Protein AF-A0AAD2D3J8-F1 (afdb_monomer_lite)

Radius of gyration: 29.9 Å; chains: 1; bounding box: 72×53×89 Å

pLDDT: mean 74.22, std 13.41, range [32.28, 92.31]

Foldseek 3Di:
DDPCPVVLVVLLVLLVVLVVLLVVLVPDDDDPSNLVNLVSLLSSLVSQLVSQVVVVPHDCVSVVVSVVSNVVSVVVNVVSCCVVVVVLDDDPVLVVCCVPAPVVQDDSVLSVLVLVQWDKDKDQDAWDWPADFQAADWKKKFKAWDDDWFQKFKFAPNHTDDGDGHGAIDCVVLLVVVVVLVVCVVVDDPVSVVVSVVVVVPSTHRIIMTGHDDDDDSIMMMMTIGTSVRLVVLCVDPSSVSSSVSSVVSNVCVVVVPDPPDDDDD

Secondary structure (DSSP, 8-state):
-----HHHHHHHHHHHHHHHHHHGGGG--SSHHHHHHHHHHHHHHHHHHHHHHHTS-S-HHHHHHHHHHHHHHHHHHHHHHHHHHHHTPPPHHHHHHIIIIITTT--HHHHHHHHHTEEEEEE--TT-EEE-TT-B--EEEEEEEESSPP-EEEEETTEEEEEPPTT-EESHHHHHHHHHHHHHHHT--HHHHHHHHHHHTT-B-S-EEEEPPPTT---EEEEEEEEHHHHHHHHTSHHHHHHHHHHHHHHHHHHH-----S----

Structure (mmCIF, N/CA/C/O backbone):
data_AF-A0AAD2D3J8-F1
#
_entry.id   AF-A0AAD2D3J8-F1
#
loop_
_atom_site.group_PDB
_atom_site.id
_atom_site.type_symbol
_atom_site.label_atom_id
_atom_site.label_alt_id
_atom_site.label_comp_id
_atom_site.label_asym_id
_atom_site.label_entity_id
_atom_site.label_seq_id
_atom_site.pdbx_PDB_ins_code
_atom_site.Cartn_x
_atom_site.Cartn_y
_atom_site.Cartn_z
_atom_site.occupancy
_atom_site.B_iso_or_equiv
_atom_site.auth_seq_id
_atom_site.auth_comp_id
_atom_site.auth_asym_id
_atom_site.auth_atom_id
_atom_site.pdbx_PDB_model_num
ATOM 1 N N . MET A 1 1 ? 45.040 1.348 -49.485 1.00 40.34 1 MET A N 1
ATOM 2 C CA . MET A 1 1 ? 44.917 0.283 -48.470 1.00 40.34 1 MET A CA 1
ATOM 3 C C . MET A 1 1 ? 45.025 0.969 -47.119 1.00 40.34 1 MET A C 1
ATOM 5 O O . MET A 1 1 ? 46.126 1.271 -46.679 1.00 40.34 1 MET A O 1
ATOM 9 N N . VAL A 1 2 ? 43.884 1.390 -46.573 1.00 41.75 2 VAL A N 1
ATOM 10 C CA . VAL A 1 2 ? 43.817 2.086 -45.282 1.00 41.75 2 VAL A CA 1
ATOM 11 C C . VAL A 1 2 ? 44.128 1.047 -44.207 1.00 41.75 2 VAL A C 1
ATOM 13 O O . VAL A 1 2 ? 43.557 -0.043 -44.232 1.00 41.75 2 VAL A O 1
ATOM 16 N N . LYS A 1 3 ? 45.101 1.325 -43.331 1.00 48.31 3 LYS A N 1
ATOM 17 C CA . LYS A 1 3 ? 45.314 0.502 -42.139 1.00 48.31 3 LYS A CA 1
ATOM 18 C C . LYS A 1 3 ? 44.066 0.675 -41.286 1.00 48.31 3 LYS A C 1
ATOM 20 O O . LYS A 1 3 ? 43.825 1.768 -40.791 1.00 48.31 3 LYS A O 1
ATOM 25 N N . ILE A 1 4 ? 43.265 -0.378 -41.181 1.00 53.44 4 ILE A N 1
ATOM 26 C CA . ILE A 1 4 ? 42.217 -0.461 -40.170 1.00 53.44 4 ILE A CA 1
ATOM 27 C C . ILE A 1 4 ? 42.965 -0.433 -38.836 1.00 53.44 4 ILE A C 1
ATOM 29 O O . ILE A 1 4 ? 43.592 -1.425 -38.465 1.00 53.44 4 ILE A O 1
ATOM 33 N N . ASP A 1 5 ? 43.006 0.733 -38.193 1.00 66.81 5 ASP A N 1
ATOM 34 C CA . ASP A 1 5 ? 43.637 0.899 -36.888 1.00 66.81 5 ASP A CA 1
ATOM 35 C C . ASP A 1 5 ? 42.944 -0.023 -35.881 1.00 66.81 5 ASP A C 1
ATOM 37 O O . ASP A 1 5 ? 41.724 -0.205 -35.928 1.00 66.81 5 ASP A O 1
ATOM 41 N N . ASP A 1 6 ? 43.706 -0.593 -34.945 1.00 65.44 6 ASP A N 1
ATOM 42 C CA . ASP A 1 6 ? 43.193 -1.516 -33.923 1.00 65.44 6 ASP A CA 1
ATOM 43 C C . ASP A 1 6 ? 41.960 -0.947 -33.194 1.00 65.44 6 ASP A C 1
ATOM 45 O O . ASP A 1 6 ? 41.027 -1.680 -32.865 1.00 65.44 6 ASP A O 1
ATOM 49 N N . ALA A 1 7 ? 41.901 0.381 -33.036 1.00 64.31 7 ALA A N 1
ATOM 50 C CA . ALA A 1 7 ? 40.761 1.119 -32.497 1.00 64.31 7 ALA A CA 1
ATOM 51 C C . ALA A 1 7 ? 39.434 0.830 -33.226 1.00 64.31 7 ALA A C 1
ATOM 53 O O . ALA A 1 7 ? 38.392 0.701 -32.583 1.00 64.31 7 ALA A O 1
ATOM 54 N N . ASN A 1 8 ? 39.463 0.675 -34.549 1.00 69.00 8 ASN A N 1
ATOM 55 C CA . ASN A 1 8 ? 38.277 0.432 -35.362 1.00 69.00 8 ASN A CA 1
ATOM 56 C C . ASN A 1 8 ? 37.718 -0.984 -35.151 1.00 69.00 8 ASN A C 1
ATOM 58 O O . ASN A 1 8 ? 36.509 -1.181 -35.011 1.00 69.00 8 ASN A O 1
ATOM 62 N N . ASN A 1 9 ? 38.618 -1.966 -35.027 1.00 72.62 9 ASN A N 1
ATOM 63 C CA . ASN A 1 9 ? 38.264 -3.342 -34.684 1.00 72.62 9 ASN A CA 1
ATOM 64 C C . ASN A 1 9 ? 37.680 -3.444 -33.268 1.00 72.62 9 ASN A C 1
ATOM 66 O O . ASN A 1 9 ? 36.711 -4.176 -33.063 1.00 72.62 9 ASN A O 1
ATOM 70 N N . TYR A 1 10 ? 38.209 -2.683 -32.302 1.00 73.81 10 TYR A N 1
ATOM 71 C CA . TYR A 1 10 ? 37.649 -2.644 -30.947 1.00 73.81 10 TYR A CA 1
ATOM 72 C C . TYR A 1 10 ? 36.228 -2.068 -30.922 1.00 73.81 10 TYR A C 1
ATOM 74 O O . TYR A 1 10 ? 35.355 -2.652 -30.280 1.00 73.81 10 TYR A O 1
ATOM 82 N N . LEU A 1 11 ? 35.960 -0.976 -31.648 1.00 69.25 11 LEU A N 1
ATOM 83 C CA . LEU A 1 11 ? 34.615 -0.385 -31.729 1.00 69.25 11 LEU A CA 1
ATOM 84 C C . LEU A 1 11 ? 33.597 -1.377 -32.305 1.00 69.25 11 LEU A C 1
ATOM 86 O O . LEU A 1 11 ? 32.508 -1.538 -31.752 1.00 69.25 11 LEU A O 1
ATOM 90 N N . PHE A 1 12 ? 33.976 -2.093 -33.364 1.00 70.12 12 PHE A N 1
ATOM 91 C CA . PHE A 1 12 ? 33.136 -3.115 -33.984 1.00 70.12 12 PHE A CA 1
ATOM 92 C C . PHE A 1 12 ? 32.866 -4.302 -33.044 1.00 70.12 12 PHE A C 1
ATOM 94 O O . PHE A 1 12 ? 31.720 -4.727 -32.895 1.00 70.12 12 PHE A O 1
ATOM 101 N N . GLN A 1 13 ? 33.892 -4.813 -32.356 1.00 74.44 13 GLN A N 1
ATOM 102 C CA . GLN A 1 13 ? 33.744 -5.919 -31.400 1.00 74.44 13 GLN A CA 1
ATOM 103 C C . GLN A 1 13 ? 32.875 -5.540 -30.194 1.00 74.44 13 GLN A C 1
ATOM 105 O O . GLN A 1 13 ? 32.027 -6.331 -29.776 1.00 74.44 13 GLN A O 1
ATOM 110 N N . ILE A 1 14 ? 33.036 -4.322 -29.665 1.00 72.75 14 ILE A N 1
ATOM 111 C CA . ILE A 1 14 ? 32.203 -3.794 -28.576 1.00 72.75 14 ILE A CA 1
ATOM 112 C C . ILE A 1 14 ? 30.744 -3.690 -29.032 1.00 72.75 14 ILE A C 1
ATOM 114 O O . ILE A 1 14 ? 29.843 -4.147 -28.324 1.00 72.75 14 ILE A O 1
ATOM 118 N N . ALA A 1 15 ? 30.504 -3.151 -30.230 1.00 71.81 15 ALA A N 1
ATOM 119 C CA . ALA A 1 15 ? 29.163 -3.028 -30.791 1.00 71.81 15 ALA A CA 1
ATOM 120 C C . ALA A 1 15 ? 28.487 -4.401 -30.959 1.00 71.81 15 ALA A C 1
ATOM 122 O O . ALA A 1 15 ? 27.349 -4.587 -30.528 1.00 71.81 15 ALA A O 1
ATOM 123 N N . TYR A 1 16 ? 29.212 -5.395 -31.482 1.00 73.75 16 TYR A N 1
ATOM 124 C CA . TYR A 1 16 ? 28.727 -6.775 -31.597 1.00 73.75 16 TYR A CA 1
ATOM 125 C C . TYR A 1 16 ? 28.448 -7.434 -30.246 1.00 73.75 16 TYR A C 1
ATOM 127 O O . TYR A 1 16 ? 27.437 -8.122 -30.106 1.00 73.75 16 TYR A O 1
ATOM 135 N N . GLY A 1 17 ? 29.301 -7.209 -29.243 1.00 74.00 17 GLY A N 1
ATOM 136 C CA . GLY A 1 17 ? 29.089 -7.722 -27.889 1.00 74.00 17 GLY A CA 1
ATOM 137 C C . GLY A 1 17 ? 27.775 -7.221 -27.290 1.00 74.00 17 GLY A C 1
ATOM 138 O O . GLY A 1 17 ? 26.974 -8.008 -26.786 1.00 74.00 17 GLY A O 1
ATOM 139 N N . PHE A 1 18 ? 27.496 -5.923 -27.418 1.00 76.31 18 PHE A N 1
ATOM 140 C CA . PHE A 1 18 ? 26.236 -5.348 -26.948 1.00 76.31 18 PHE A CA 1
ATOM 141 C C . PHE A 1 18 ? 25.023 -5.749 -27.804 1.00 76.31 18 PHE A C 1
ATOM 143 O O . PHE A 1 18 ? 23.937 -5.939 -27.254 1.00 76.31 18 PHE A O 1
ATOM 150 N N . GLN A 1 19 ? 25.190 -5.938 -29.116 1.00 71.44 19 GLN A N 1
ATOM 151 C CA . GLN A 1 19 ? 24.137 -6.452 -30.001 1.00 71.44 19 GLN A CA 1
ATOM 152 C C . GLN A 1 19 ? 23.754 -7.897 -29.639 1.00 71.44 19 GLN A C 1
ATOM 154 O O . GLN A 1 19 ? 22.573 -8.241 -29.609 1.00 71.44 19 GLN A O 1
ATOM 159 N N . LEU A 1 20 ? 24.745 -8.737 -29.321 1.00 71.44 20 LEU A N 1
ATOM 160 C CA . LEU A 1 20 ? 24.540 -10.113 -28.866 1.00 71.44 20 LEU A CA 1
ATOM 161 C C . LEU A 1 20 ? 23.790 -10.143 -27.530 1.00 71.44 20 LEU A C 1
ATOM 163 O O . LEU A 1 20 ? 22.838 -10.908 -27.380 1.00 71.44 20 LEU A O 1
ATOM 167 N N . LEU A 1 21 ? 24.174 -9.274 -26.588 1.00 68.50 21 LEU A N 1
ATOM 168 C CA . LEU A 1 21 ? 23.446 -9.103 -25.331 1.00 68.50 21 LEU A CA 1
ATOM 169 C C . LEU A 1 21 ? 21.997 -8.679 -25.597 1.00 68.50 21 LEU A C 1
ATOM 171 O O . LEU A 1 21 ? 21.083 -9.289 -25.054 1.00 68.50 21 LEU A O 1
ATOM 175 N N . ALA A 1 22 ? 21.763 -7.721 -26.496 1.00 66.12 22 ALA A N 1
ATOM 176 C CA . ALA A 1 22 ? 20.415 -7.296 -26.862 1.00 66.12 22 ALA A CA 1
ATOM 177 C C . ALA A 1 22 ? 19.579 -8.415 -27.517 1.00 66.12 22 ALA A C 1
ATOM 179 O O . ALA A 1 22 ? 18.386 -8.498 -27.258 1.00 66.12 22 ALA A O 1
ATOM 180 N N . LEU A 1 23 ? 20.163 -9.328 -28.303 1.00 65.12 23 LEU A N 1
ATOM 181 C CA . LEU A 1 23 ? 19.426 -10.442 -28.933 1.00 65.12 23 LEU A CA 1
ATOM 182 C C . LEU A 1 23 ? 18.878 -11.472 -27.933 1.00 65.12 23 LEU A C 1
ATOM 184 O O . LEU A 1 23 ? 17.861 -12.115 -28.204 1.00 65.12 23 LEU A O 1
ATOM 188 N N . ILE A 1 24 ? 19.473 -11.577 -26.741 1.00 65.75 24 ILE A N 1
ATOM 189 C CA . ILE A 1 24 ? 18.954 -12.415 -25.645 1.00 65.75 24 ILE A CA 1
ATOM 190 C C . ILE A 1 24 ? 17.557 -11.925 -25.180 1.00 65.75 24 ILE A C 1
ATOM 192 O O . ILE A 1 24 ? 16.801 -12.674 -24.557 1.00 65.75 24 ILE A O 1
ATOM 196 N N . GLN A 1 25 ? 17.147 -10.704 -25.559 1.00 62.22 25 GLN A N 1
ATOM 197 C CA . GLN A 1 25 ? 15.813 -10.132 -25.331 1.00 62.22 25 GLN A CA 1
ATOM 198 C C . GLN A 1 25 ? 14.660 -10.980 -25.891 1.00 62.22 25 GLN A C 1
ATOM 200 O O . GLN A 1 25 ? 13.564 -10.929 -25.330 1.00 62.22 25 GLN A O 1
ATOM 205 N N . ALA A 1 26 ? 14.879 -11.779 -26.944 1.00 51.62 26 ALA A N 1
ATOM 206 C CA . ALA A 1 26 ? 13.812 -12.522 -27.627 1.00 51.62 26 ALA A CA 1
ATOM 207 C C . ALA A 1 26 ? 13.065 -13.538 -26.730 1.00 51.62 26 ALA A C 1
ATOM 209 O O . ALA A 1 26 ? 11.983 -13.995 -27.096 1.00 51.62 26 ALA A O 1
ATOM 210 N N . HIS A 1 27 ? 13.591 -13.853 -25.538 1.00 53.09 27 HIS A N 1
ATOM 211 C CA . HIS A 1 27 ? 13.017 -14.857 -24.634 1.00 53.09 27 HIS A CA 1
ATOM 212 C C . HIS A 1 27 ? 12.701 -14.362 -23.206 1.00 53.09 27 HIS A C 1
ATOM 214 O O . HIS A 1 27 ? 12.289 -15.160 -22.362 1.00 53.09 27 HIS A O 1
ATOM 220 N N . GLY A 1 28 ? 12.863 -13.069 -22.896 1.00 48.38 28 GLY A N 1
ATOM 221 C CA . GLY A 1 28 ? 12.860 -12.572 -21.511 1.00 48.38 28 GLY A CA 1
ATOM 222 C C . GLY A 1 28 ? 11.721 -11.613 -21.150 1.00 48.38 28 GLY A C 1
ATOM 223 O O . GLY A 1 28 ? 11.493 -10.616 -21.824 1.00 48.38 28 GLY A O 1
ATOM 224 N N . LYS A 1 29 ? 11.038 -11.887 -20.030 1.00 53.56 29 LYS A N 1
ATOM 225 C CA . LYS A 1 29 ? 9.966 -11.074 -19.420 1.00 53.56 29 LYS A CA 1
ATOM 226 C C . LYS A 1 29 ? 10.269 -9.560 -19.403 1.00 53.56 29 LYS A C 1
ATOM 228 O O . LYS A 1 29 ? 11.354 -9.133 -19.016 1.00 53.56 29 LYS A O 1
ATOM 233 N N . ILE A 1 30 ? 9.251 -8.753 -19.717 1.00 56.25 30 ILE A N 1
ATOM 234 C CA . ILE A 1 30 ? 9.266 -7.281 -19.655 1.00 56.25 30 ILE A CA 1
ATOM 235 C C . ILE A 1 30 ? 9.454 -6.841 -18.189 1.00 56.25 30 ILE A C 1
ATOM 237 O O . ILE A 1 30 ? 8.528 -6.915 -17.384 1.00 56.25 30 ILE A O 1
ATOM 241 N N . GLY A 1 31 ? 10.665 -6.411 -17.835 1.00 63.31 31 GLY A N 1
ATOM 242 C CA . GLY A 1 31 ? 11.060 -5.987 -16.486 1.00 63.31 31 GLY A CA 1
ATOM 243 C C . GLY A 1 31 ? 12.409 -5.257 -16.496 1.00 63.31 31 GLY A C 1
ATOM 244 O O . GLY A 1 31 ? 12.859 -4.822 -17.554 1.00 63.31 31 GLY A O 1
ATOM 245 N N . MET A 1 32 ? 13.082 -5.147 -15.343 1.00 66.06 32 MET A N 1
ATOM 246 C CA . MET A 1 32 ? 14.400 -4.483 -15.215 1.00 66.06 32 MET A CA 1
ATOM 247 C C . MET A 1 32 ? 15.466 -5.049 -16.168 1.00 66.06 32 MET A C 1
ATOM 249 O O . MET A 1 32 ? 16.283 -4.301 -16.694 1.00 66.06 32 MET A O 1
ATOM 253 N N . ILE A 1 33 ? 15.414 -6.355 -16.449 1.00 72.38 33 ILE A N 1
ATOM 254 C CA . ILE A 1 33 ? 16.298 -7.012 -17.423 1.00 72.38 33 ILE A CA 1
ATOM 255 C C . ILE A 1 33 ? 16.030 -6.482 -18.839 1.00 72.38 33 ILE A C 1
ATOM 257 O O . ILE A 1 33 ? 16.966 -6.181 -19.566 1.00 72.38 33 ILE A O 1
ATOM 261 N N . GLY A 1 34 ? 14.763 -6.278 -19.214 1.00 71.94 34 GLY A N 1
ATOM 262 C CA . GLY A 1 34 ? 14.406 -5.679 -20.503 1.00 71.94 34 GLY A CA 1
ATOM 263 C C . GLY A 1 34 ? 14.913 -4.241 -20.646 1.00 71.94 34 GLY A C 1
ATOM 264 O O . GLY A 1 34 ? 15.414 -3.879 -21.705 1.00 71.94 34 GLY A O 1
ATOM 265 N N . LEU A 1 35 ? 14.854 -3.441 -19.573 1.00 77.00 35 LEU A N 1
ATOM 266 C CA . LEU A 1 35 ? 15.409 -2.081 -19.561 1.00 77.00 35 LEU A CA 1
ATOM 267 C C . LEU A 1 35 ? 16.923 -2.089 -19.824 1.00 77.00 35 LEU A C 1
ATOM 269 O O . LEU A 1 35 ? 17.399 -1.318 -20.654 1.00 77.00 35 LEU A O 1
ATOM 273 N N . LEU A 1 36 ? 17.658 -2.988 -19.161 1.00 79.75 36 LEU A N 1
ATOM 274 C CA . LEU A 1 36 ? 19.096 -3.158 -19.371 1.00 79.75 36 LEU A CA 1
ATOM 275 C C . LEU A 1 36 ? 19.412 -3.509 -20.835 1.00 79.75 36 LEU A C 1
ATOM 277 O O . LEU A 1 36 ? 20.320 -2.922 -21.414 1.00 79.75 36 LEU A O 1
ATOM 281 N N . MET A 1 37 ? 18.620 -4.386 -21.461 1.00 79.81 37 MET A N 1
ATOM 282 C CA . MET A 1 37 ? 18.813 -4.762 -22.868 1.00 79.81 37 MET A CA 1
ATOM 283 C C . MET A 1 37 ? 18.572 -3.608 -23.845 1.00 79.81 37 MET A C 1
ATOM 285 O O . MET A 1 37 ? 19.349 -3.442 -24.785 1.00 79.81 37 MET A O 1
ATOM 289 N N . TYR A 1 38 ? 17.551 -2.774 -23.613 1.00 81.75 38 TYR A N 1
ATOM 290 C CA . TYR A 1 38 ? 17.333 -1.571 -24.428 1.00 81.75 38 TYR A CA 1
ATOM 291 C C . TYR A 1 38 ? 18.514 -0.601 -24.328 1.00 81.75 38 TYR A C 1
ATOM 293 O O . TYR A 1 38 ? 18.947 -0.050 -25.340 1.00 81.75 38 TYR A O 1
ATOM 301 N N . VAL A 1 39 ? 19.078 -0.434 -23.127 1.00 84.38 39 VAL A N 1
ATOM 302 C CA . VAL A 1 39 ? 20.280 0.385 -22.913 1.00 84.38 39 VAL A CA 1
ATOM 303 C C . VAL A 1 39 ? 21.485 -0.212 -23.649 1.00 84.38 39 VAL A C 1
ATOM 305 O O . VAL A 1 39 ? 22.168 0.513 -24.369 1.00 84.38 39 VAL A O 1
ATOM 308 N N . CYS A 1 40 ? 21.711 -1.526 -23.559 1.00 82.31 40 CYS A N 1
ATOM 309 C CA . CYS A 1 40 ? 22.767 -2.212 -24.313 1.00 82.31 40 CYS A CA 1
ATOM 310 C C . CYS A 1 40 ? 22.609 -2.027 -25.829 1.00 82.31 40 CYS A C 1
ATOM 312 O O . CYS A 1 40 ? 23.586 -1.735 -26.512 1.00 82.31 40 CYS A O 1
ATOM 314 N N . SER A 1 41 ? 21.388 -2.121 -26.358 1.00 82.38 41 SER A N 1
ATOM 315 C CA . SER A 1 41 ? 21.117 -1.921 -27.786 1.00 82.38 41 SER A CA 1
ATOM 316 C C . SER A 1 41 ? 21.381 -0.479 -28.247 1.00 82.38 41 SER A C 1
ATOM 318 O O . SER A 1 41 ? 21.922 -0.271 -29.335 1.00 82.38 41 SER A O 1
ATOM 320 N N . ILE A 1 42 ? 21.075 0.526 -27.414 1.00 85.25 42 ILE A N 1
ATOM 321 C CA . ILE A 1 42 ? 21.429 1.932 -27.688 1.00 85.25 42 ILE A CA 1
ATOM 322 C C . ILE A 1 42 ? 22.949 2.107 -27.726 1.00 85.25 42 ILE A C 1
ATOM 324 O O . ILE A 1 42 ? 23.467 2.748 -28.642 1.00 85.25 42 ILE A O 1
ATOM 328 N N . ILE A 1 43 ? 23.665 1.518 -26.766 1.00 84.56 43 ILE A N 1
ATOM 329 C CA . ILE A 1 43 ? 25.129 1.581 -26.705 1.00 84.56 43 ILE A CA 1
ATOM 330 C C . ILE A 1 43 ? 25.737 0.921 -27.953 1.00 84.56 43 ILE A C 1
ATOM 332 O O . ILE A 1 43 ? 26.543 1.556 -28.630 1.00 84.56 43 ILE A O 1
ATOM 336 N N . ALA A 1 44 ? 25.290 -0.287 -28.320 1.00 80.88 44 ALA A N 1
ATOM 337 C CA . ALA A 1 44 ? 25.719 -0.985 -29.539 1.00 80.88 44 ALA A CA 1
ATOM 338 C C . ALA A 1 44 ? 25.540 -0.116 -30.790 1.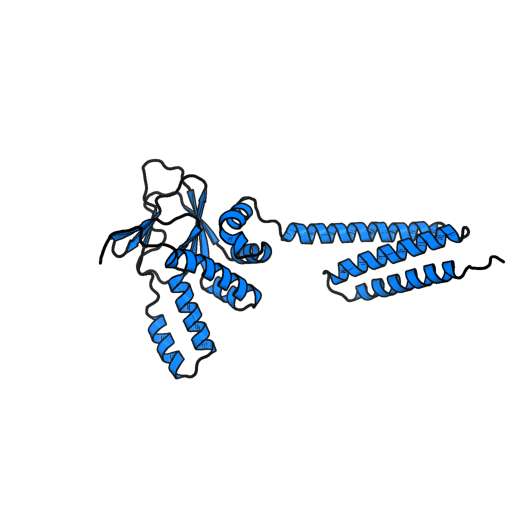00 80.88 44 ALA A C 1
ATOM 340 O O . ALA A 1 44 ? 26.477 0.093 -31.558 1.00 80.88 44 ALA A O 1
ATOM 341 N N . SER A 1 45 ? 24.339 0.442 -30.954 1.00 82.69 45 SER A N 1
ATOM 342 C CA . SER A 1 45 ? 23.975 1.266 -32.110 1.00 82.69 45 SER A CA 1
ATOM 343 C C . SER A 1 45 ? 24.792 2.558 -32.169 1.00 82.69 45 SER A C 1
ATOM 345 O O . SER A 1 45 ? 25.170 3.006 -33.249 1.00 82.69 45 SER A O 1
ATOM 347 N N . THR A 1 46 ? 25.120 3.139 -31.012 1.00 84.06 46 THR A N 1
ATOM 348 C CA . THR A 1 46 ? 25.984 4.327 -30.919 1.00 84.06 46 THR A CA 1
ATOM 349 C C . THR A 1 46 ? 27.407 4.003 -31.372 1.00 84.06 46 THR A C 1
ATOM 351 O O . THR A 1 46 ? 27.989 4.760 -32.147 1.00 84.06 46 THR A O 1
ATOM 354 N N . PHE A 1 47 ? 27.952 2.855 -30.956 1.00 82.12 47 PHE A N 1
ATOM 355 C CA . PHE A 1 47 ? 29.269 2.398 -31.404 1.00 82.12 47 PHE A CA 1
ATOM 356 C C . PHE A 1 47 ? 29.300 2.067 -32.902 1.00 82.12 47 PHE A C 1
ATOM 358 O O . PHE A 1 47 ? 30.266 2.428 -33.569 1.00 82.12 47 PHE A O 1
ATOM 365 N N . PHE A 1 48 ? 28.235 1.480 -33.462 1.00 79.25 48 PHE A N 1
ATOM 366 C CA . PHE A 1 48 ? 28.118 1.271 -34.911 1.00 79.25 48 PHE A CA 1
ATOM 367 C C . PHE A 1 48 ? 28.048 2.580 -35.703 1.00 79.25 48 PHE A C 1
ATOM 369 O O . PHE A 1 48 ? 28.624 2.659 -36.785 1.00 79.25 48 PHE A O 1
ATOM 376 N N . ILE A 1 49 ? 27.376 3.611 -35.179 1.00 81.88 49 ILE A N 1
ATOM 377 C CA . ILE A 1 49 ? 27.351 4.944 -35.799 1.00 81.88 49 ILE A CA 1
ATOM 378 C C . ILE A 1 49 ? 28.744 5.574 -35.769 1.00 81.88 49 ILE A C 1
ATOM 380 O O . ILE A 1 49 ? 29.206 6.053 -36.799 1.00 81.88 49 ILE A O 1
ATOM 384 N N . LEU A 1 50 ? 29.424 5.551 -34.618 1.00 81.75 50 LEU A N 1
ATOM 385 C CA . LEU A 1 50 ? 30.782 6.091 -34.480 1.00 81.75 50 LEU A CA 1
ATOM 386 C C . LEU A 1 50 ? 31.761 5.396 -35.429 1.00 81.75 50 LEU A C 1
ATOM 388 O O . LEU A 1 50 ? 32.508 6.067 -36.134 1.00 81.75 50 LEU A O 1
ATOM 392 N N . TRP A 1 51 ? 31.701 4.066 -35.494 1.00 81.00 51 TRP A N 1
ATOM 393 C CA . TRP A 1 51 ? 32.471 3.264 -36.441 1.00 81.00 51 TRP A CA 1
ATOM 394 C C . TRP A 1 51 ? 32.166 3.650 -37.898 1.00 81.00 51 TRP A C 1
ATOM 396 O O . TRP A 1 51 ? 33.076 3.930 -38.673 1.00 81.00 51 TRP A O 1
ATOM 406 N N . ALA A 1 52 ? 30.882 3.757 -38.260 1.00 76.69 52 ALA A N 1
ATOM 407 C CA . ALA A 1 52 ? 30.462 4.116 -39.615 1.00 76.69 52 ALA A CA 1
ATOM 408 C C . ALA A 1 52 ? 30.894 5.530 -40.042 1.00 76.69 52 ALA A C 1
ATOM 410 O O . ALA A 1 52 ? 31.191 5.748 -41.214 1.00 76.69 52 ALA A O 1
ATOM 411 N N . VAL A 1 53 ? 30.941 6.483 -39.105 1.00 79.12 53 VAL A N 1
ATOM 412 C CA . VAL A 1 53 ? 31.440 7.847 -39.350 1.00 79.12 53 VAL A CA 1
ATOM 413 C C . VAL A 1 53 ? 32.954 7.856 -39.567 1.00 79.12 53 VAL A C 1
ATOM 415 O O . VAL A 1 53 ? 33.431 8.588 -40.432 1.00 79.12 53 VAL A O 1
ATOM 418 N N . LEU A 1 54 ? 33.702 7.057 -38.800 1.00 78.38 54 LEU A N 1
ATOM 419 C CA . LEU A 1 54 ? 35.162 6.992 -38.900 1.00 78.38 54 LEU A CA 1
ATOM 420 C C . LEU A 1 54 ? 35.633 6.363 -40.212 1.00 78.38 54 LEU A C 1
ATOM 422 O O . LEU A 1 54 ? 36.617 6.832 -40.780 1.00 78.38 54 LEU A O 1
ATOM 426 N N . GLU A 1 55 ? 34.911 5.368 -40.728 1.00 74.44 55 GLU A N 1
ATOM 427 C CA . GLU A 1 55 ? 35.350 4.668 -41.938 1.00 74.44 55 GLU A CA 1
ATOM 428 C C . GLU A 1 55 ? 35.011 5.390 -43.250 1.00 74.44 55 GLU A C 1
ATOM 430 O O . GLU A 1 55 ? 35.431 4.909 -44.295 1.00 74.44 55 GLU A O 1
ATOM 435 N N . LEU A 1 56 ? 34.305 6.534 -43.208 1.00 61.62 56 LEU A N 1
ATOM 436 C CA . LEU A 1 56 ? 33.962 7.475 -44.304 1.00 61.62 56 LEU A CA 1
ATOM 437 C C . LEU A 1 56 ? 33.296 6.905 -45.585 1.00 61.62 56 LEU A C 1
ATOM 439 O O . LEU A 1 56 ? 32.656 7.664 -46.308 1.00 61.62 56 LEU A O 1
ATOM 443 N N . ASP A 1 57 ? 33.370 5.598 -45.836 1.00 64.75 57 ASP A N 1
ATOM 444 C CA . ASP A 1 57 ? 32.917 4.877 -47.036 1.00 64.75 57 ASP A CA 1
ATOM 445 C C . ASP A 1 57 ? 31.689 3.988 -46.770 1.00 64.75 57 ASP A C 1
ATOM 447 O O . ASP A 1 57 ? 31.204 3.270 -47.649 1.00 64.75 57 ASP A O 1
ATOM 451 N N . ILE A 1 58 ? 31.155 4.005 -45.548 1.00 60.81 58 ILE A N 1
ATOM 452 C CA . ILE A 1 58 ? 30.015 3.166 -45.179 1.00 60.81 58 ILE A CA 1
ATOM 453 C C . ILE A 1 58 ? 28.704 3.868 -45.537 1.00 60.81 58 ILE A C 1
ATOM 455 O O . ILE A 1 58 ? 28.449 5.015 -45.170 1.00 60.81 58 ILE A O 1
ATOM 459 N N . ALA A 1 59 ? 27.844 3.136 -46.250 1.00 63.25 59 ALA A N 1
ATOM 460 C CA . ALA A 1 59 ? 26.563 3.607 -46.757 1.00 63.25 59 ALA A CA 1
ATOM 461 C C . ALA A 1 59 ? 25.694 4.234 -45.653 1.00 63.25 59 ALA A C 1
ATOM 463 O O . ALA A 1 59 ? 25.461 3.622 -44.608 1.00 63.25 59 ALA A O 1
ATOM 464 N N . GLY A 1 60 ? 25.110 5.406 -45.934 1.00 72.69 60 GLY A N 1
ATOM 465 C CA . GLY A 1 60 ? 24.189 6.117 -45.033 1.00 72.69 60 GLY A CA 1
ATOM 466 C C . GLY A 1 60 ? 23.005 5.278 -44.524 1.00 72.69 60 GLY A C 1
ATOM 467 O O . GLY A 1 60 ? 22.397 5.628 -43.516 1.00 72.69 60 GLY A O 1
ATOM 468 N N . GLY A 1 61 ? 22.725 4.128 -45.148 1.00 72.00 61 GLY A N 1
ATOM 469 C CA . GLY A 1 61 ? 21.808 3.117 -44.625 1.00 72.00 61 GLY A CA 1
ATOM 470 C C . GLY A 1 61 ? 22.203 2.568 -43.246 1.00 72.00 61 GLY A C 1
ATOM 471 O O . GLY A 1 61 ? 21.321 2.371 -42.417 1.00 72.00 61 GLY A O 1
ATOM 472 N N . VAL A 1 62 ? 23.497 2.389 -42.949 1.00 74.25 62 VAL A N 1
ATOM 473 C CA . VAL A 1 62 ? 23.972 1.920 -41.630 1.00 74.25 62 VAL A CA 1
ATOM 474 C C . VAL A 1 62 ? 23.734 2.984 -40.559 1.00 74.25 62 VAL A C 1
ATOM 476 O O . VAL A 1 62 ? 23.267 2.662 -39.465 1.00 74.25 62 VAL A O 1
ATOM 479 N N . LEU A 1 63 ? 23.991 4.254 -40.883 1.00 78.81 63 LEU A N 1
ATOM 480 C CA . LEU A 1 63 ? 23.721 5.379 -39.986 1.00 78.81 63 LEU A CA 1
ATOM 481 C C . LEU A 1 63 ? 22.221 5.513 -39.708 1.00 78.81 63 LEU A C 1
ATOM 483 O O . LEU A 1 63 ? 21.816 5.584 -38.548 1.00 78.81 63 LEU A O 1
ATOM 487 N N . LEU A 1 64 ? 21.393 5.485 -40.757 1.00 78.31 64 LEU A N 1
ATOM 488 C CA . LEU A 1 64 ? 19.940 5.612 -40.636 1.00 78.31 64 LEU A CA 1
ATOM 489 C C . LEU A 1 64 ? 19.326 4.445 -39.848 1.00 78.31 64 LEU A C 1
ATOM 491 O O . LEU A 1 64 ? 18.466 4.663 -38.996 1.00 78.31 64 LEU A O 1
ATOM 495 N N . TRP A 1 65 ? 19.794 3.217 -40.093 1.00 78.50 65 TRP A N 1
ATOM 496 C CA . TRP A 1 65 ? 19.325 2.018 -39.398 1.00 78.50 65 TRP A CA 1
ATOM 497 C C . TRP A 1 65 ? 19.621 2.069 -37.896 1.00 78.50 65 TRP A C 1
ATOM 499 O O . TRP A 1 65 ? 18.718 1.893 -37.077 1.00 78.50 65 TRP A O 1
ATOM 509 N N . ASN A 1 66 ? 20.864 2.381 -37.518 1.00 80.19 66 ASN A N 1
ATOM 510 C CA . ASN A 1 66 ? 21.258 2.467 -36.111 1.00 80.19 66 ASN A CA 1
ATOM 511 C C . ASN A 1 66 ? 20.616 3.669 -35.399 1.00 80.19 66 ASN A C 1
ATOM 513 O O . ASN A 1 66 ? 20.198 3.543 -34.249 1.00 80.19 66 ASN A O 1
ATOM 517 N N . ALA A 1 67 ? 20.456 4.809 -36.080 1.00 81.00 67 ALA A N 1
ATOM 518 C CA . ALA A 1 67 ? 19.721 5.951 -35.536 1.00 81.00 67 ALA A CA 1
ATOM 519 C C . ALA A 1 67 ? 18.245 5.601 -35.272 1.00 81.00 67 ALA A C 1
ATOM 521 O O . ALA A 1 67 ? 17.702 5.954 -34.223 1.00 81.00 67 ALA A O 1
ATOM 522 N N . GLY A 1 68 ? 17.616 4.845 -36.179 1.00 77.25 68 GLY A N 1
ATOM 523 C CA . GLY A 1 68 ? 16.269 4.307 -35.993 1.00 77.25 68 GLY A CA 1
ATOM 524 C C . GLY A 1 68 ? 16.167 3.385 -34.776 1.00 77.25 68 GLY A C 1
ATOM 525 O O . GLY A 1 68 ? 15.260 3.553 -33.961 1.00 77.25 68 GLY A O 1
ATOM 526 N N . ILE A 1 69 ? 17.119 2.461 -34.597 1.00 79.06 69 ILE A N 1
ATOM 527 C CA . ILE A 1 69 ? 17.167 1.569 -33.423 1.00 79.06 69 ILE A CA 1
ATOM 528 C C . ILE A 1 69 ? 17.266 2.374 -32.124 1.00 79.06 69 ILE A C 1
ATOM 530 O O . ILE A 1 69 ? 16.503 2.123 -31.189 1.00 79.06 69 ILE A O 1
ATOM 534 N N . ILE A 1 70 ? 18.153 3.374 -32.066 1.00 84.62 70 ILE A N 1
ATOM 535 C CA . ILE A 1 70 ? 18.273 4.257 -30.895 1.00 84.62 70 ILE A CA 1
ATOM 536 C C . ILE A 1 70 ? 16.935 4.939 -30.607 1.00 84.62 70 ILE A C 1
ATOM 538 O O . ILE A 1 70 ? 16.466 4.911 -29.470 1.00 84.62 70 ILE A O 1
ATOM 542 N N . PHE A 1 71 ? 16.291 5.502 -31.630 1.00 84.25 71 PHE A N 1
ATOM 543 C CA . PHE A 1 71 ? 15.009 6.187 -31.483 1.00 84.25 71 PHE A CA 1
ATOM 544 C C . PHE A 1 71 ? 13.907 5.269 -30.932 1.00 84.25 71 PHE A C 1
ATOM 546 O O . PHE A 1 71 ? 13.254 5.613 -29.943 1.00 84.25 71 PHE A O 1
ATOM 553 N N . PHE A 1 72 ? 13.726 4.076 -31.507 1.00 79.81 72 PHE A N 1
ATOM 554 C CA . PHE A 1 72 ? 12.720 3.119 -31.031 1.00 79.81 72 PHE A CA 1
ATOM 555 C C . PHE A 1 72 ? 13.011 2.618 -29.613 1.00 79.81 72 PHE A C 1
ATOM 557 O O . PHE A 1 72 ? 12.091 2.523 -28.797 1.00 79.81 72 PHE A O 1
ATOM 564 N N . ASN A 1 73 ? 14.278 2.358 -29.285 1.00 83.38 73 ASN A N 1
ATOM 565 C CA . ASN A 1 73 ? 14.669 1.941 -27.940 1.00 83.38 73 ASN A CA 1
ATOM 566 C C . ASN A 1 73 ? 14.441 3.049 -26.905 1.00 83.38 73 ASN A C 1
ATOM 568 O O . ASN A 1 73 ? 13.978 2.762 -25.803 1.00 83.38 73 ASN A O 1
ATOM 572 N N . LEU A 1 74 ? 14.695 4.315 -27.252 1.00 84.88 74 LEU A N 1
ATOM 573 C CA . LEU A 1 74 ? 14.388 5.453 -26.382 1.00 84.88 74 LEU A CA 1
ATOM 574 C C . LEU A 1 74 ? 12.883 5.571 -26.113 1.00 84.88 74 LEU A C 1
ATOM 576 O O . LEU A 1 74 ? 12.487 5.768 -24.963 1.00 84.88 74 LEU A O 1
ATOM 580 N N . ILE A 1 75 ? 12.037 5.386 -27.133 1.00 83.25 75 ILE A N 1
ATOM 581 C CA . ILE A 1 75 ? 10.576 5.342 -26.955 1.00 83.25 75 ILE A CA 1
ATOM 582 C C . ILE A 1 75 ? 10.178 4.182 -26.035 1.00 83.25 75 ILE A C 1
ATOM 584 O O . ILE A 1 75 ? 9.383 4.372 -25.114 1.00 83.25 75 ILE A O 1
ATOM 588 N N . ALA A 1 76 ? 10.735 2.988 -26.245 1.00 80.88 76 ALA A N 1
ATOM 589 C CA . ALA A 1 76 ? 10.434 1.819 -25.423 1.00 80.88 76 ALA A CA 1
ATOM 590 C C . ALA A 1 76 ? 10.833 2.031 -23.953 1.00 80.88 76 ALA A C 1
ATOM 592 O O . ALA A 1 76 ? 10.037 1.754 -23.051 1.00 80.88 76 ALA A O 1
ATOM 593 N N . ILE A 1 77 ? 12.023 2.590 -23.706 1.00 83.81 77 ILE A N 1
ATOM 594 C CA . ILE A 1 77 ? 12.481 2.987 -22.369 1.00 83.81 77 ILE A CA 1
ATOM 595 C C . ILE A 1 77 ? 11.512 4.000 -21.760 1.00 83.81 77 ILE A C 1
ATOM 597 O O . ILE A 1 77 ? 11.079 3.815 -20.624 1.00 83.81 77 ILE A O 1
ATOM 601 N N . LEU A 1 78 ? 11.120 5.035 -22.507 1.00 83.38 78 LEU A N 1
ATOM 602 C CA . LEU A 1 78 ? 10.191 6.055 -22.027 1.00 83.38 78 LEU A CA 1
ATOM 603 C C . LEU A 1 78 ? 8.836 5.449 -21.633 1.00 83.38 78 LEU A C 1
ATOM 605 O O . LEU A 1 78 ? 8.321 5.755 -20.560 1.00 83.38 78 LEU A O 1
ATOM 609 N N . ILE A 1 79 ? 8.279 4.546 -22.445 1.00 80.88 79 ILE A N 1
ATOM 610 C CA . ILE A 1 79 ? 7.027 3.836 -22.136 1.00 80.88 79 ILE A CA 1
ATOM 611 C C . ILE A 1 79 ? 7.173 2.998 -20.860 1.00 80.88 79 ILE A C 1
ATOM 613 O O . ILE A 1 79 ? 6.288 3.028 -20.000 1.00 80.88 79 ILE A O 1
ATOM 617 N N . ILE A 1 80 ? 8.284 2.268 -20.707 1.00 80.06 80 ILE A N 1
ATOM 618 C CA . ILE A 1 80 ? 8.564 1.475 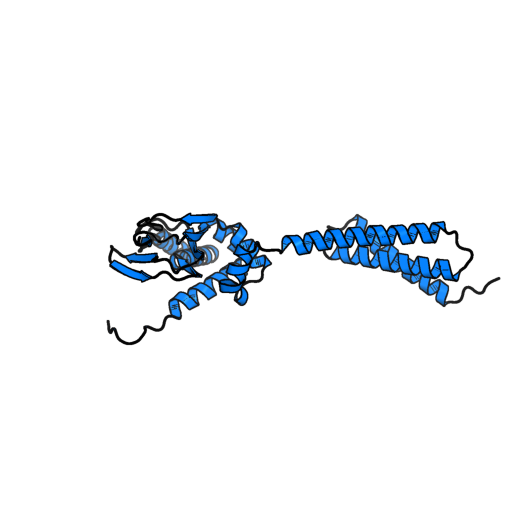-19.500 1.00 80.06 80 ILE A CA 1
ATOM 619 C C . ILE A 1 80 ? 8.668 2.388 -18.279 1.00 80.06 80 ILE A C 1
ATOM 621 O O . ILE A 1 80 ? 8.024 2.116 -17.267 1.00 80.06 80 ILE A O 1
ATOM 625 N N . LEU A 1 81 ? 9.407 3.493 -18.374 1.00 79.19 81 LEU A N 1
ATOM 626 C CA . LEU A 1 81 ? 9.544 4.465 -17.293 1.00 79.19 81 LEU A CA 1
ATOM 627 C C . LEU A 1 81 ? 8.196 5.088 -16.924 1.00 79.19 81 LEU A C 1
ATOM 629 O O . LEU A 1 81 ? 7.859 5.130 -15.745 1.00 79.19 81 LEU A O 1
ATOM 633 N N . ILE A 1 82 ? 7.378 5.494 -17.898 1.00 77.75 82 ILE A N 1
ATOM 634 C CA . ILE A 1 82 ? 6.024 6.013 -17.648 1.00 77.75 82 ILE A CA 1
ATOM 635 C C . ILE A 1 82 ? 5.171 4.961 -16.937 1.00 77.75 82 ILE A C 1
ATOM 637 O O . ILE A 1 82 ? 4.480 5.282 -15.970 1.00 77.75 82 ILE A O 1
ATOM 641 N N . ARG A 1 83 ? 5.229 3.697 -17.367 1.00 71.06 83 ARG A N 1
ATOM 642 C CA . ARG A 1 83 ? 4.439 2.612 -16.772 1.00 71.06 83 ARG A CA 1
ATOM 643 C C . ARG A 1 83 ? 4.907 2.266 -15.357 1.00 71.06 83 ARG A C 1
ATOM 645 O O . ARG A 1 83 ? 4.065 2.047 -14.487 1.00 71.06 83 ARG A O 1
ATOM 652 N N . CYS A 1 84 ? 6.214 2.258 -15.108 1.00 67.69 84 CYS A N 1
ATOM 653 C CA . CYS A 1 84 ? 6.807 2.013 -13.792 1.00 67.69 84 CYS A CA 1
ATOM 654 C C . CYS A 1 84 ? 6.545 3.178 -12.826 1.00 67.69 84 CYS A C 1
ATOM 656 O O . CYS A 1 84 ? 6.045 2.968 -11.722 1.00 67.69 84 CYS A O 1
ATOM 658 N N . CYS A 1 85 ? 6.796 4.414 -13.257 1.00 65.69 85 CYS A N 1
ATOM 659 C CA . CYS A 1 85 ? 6.564 5.613 -12.453 1.00 65.69 85 CYS A CA 1
ATOM 660 C C . CYS A 1 85 ? 5.068 5.877 -12.233 1.00 65.69 85 CYS A C 1
ATOM 662 O O . CYS A 1 85 ? 4.669 6.311 -11.154 1.00 65.69 85 CYS A O 1
ATOM 664 N N . GLY A 1 86 ? 4.221 5.589 -13.224 1.00 61.03 86 GLY A N 1
ATOM 665 C CA . GLY A 1 86 ? 2.769 5.747 -13.139 1.00 61.03 86 GLY A CA 1
ATOM 666 C C . GLY A 1 86 ? 2.117 4.763 -12.169 1.00 61.03 86 GLY A C 1
ATOM 667 O O . GLY A 1 86 ? 1.205 5.139 -11.434 1.00 61.03 86 GLY A O 1
ATOM 668 N N . ARG A 1 87 ? 2.622 3.523 -12.086 1.00 61.19 87 ARG A N 1
ATOM 669 C CA . ARG A 1 87 ? 2.085 2.504 -11.168 1.00 61.19 87 ARG A CA 1
ATOM 670 C C . ARG A 1 87 ? 2.288 2.836 -9.694 1.00 61.19 87 ARG A C 1
ATOM 672 O O . ARG A 1 87 ? 1.476 2.395 -8.888 1.00 61.19 87 ARG A O 1
ATOM 679 N N . ASN A 1 88 ? 3.277 3.655 -9.348 1.00 63.31 88 ASN A N 1
ATOM 680 C CA . ASN A 1 88 ? 3.580 4.008 -7.958 1.00 63.31 88 ASN A CA 1
ATOM 681 C C . ASN A 1 88 ? 3.025 5.372 -7.530 1.00 63.31 88 ASN A C 1
ATOM 683 O O . ASN A 1 88 ? 3.237 5.790 -6.392 1.00 63.31 88 ASN A O 1
ATOM 687 N N . LYS A 1 89 ? 2.293 6.072 -8.408 1.00 72.75 89 LYS A N 1
ATOM 688 C CA . LYS A 1 89 ? 1.580 7.284 -8.002 1.00 72.75 89 LYS A CA 1
ATOM 689 C C . LYS A 1 89 ? 0.386 6.904 -7.123 1.00 72.75 89 LYS A C 1
ATOM 691 O O . LYS A 1 89 ? -0.429 6.048 -7.487 1.00 72.75 89 LYS A O 1
ATOM 696 N N . LEU A 1 90 ? 0.339 7.524 -5.949 1.00 81.00 90 LEU A N 1
ATOM 697 C CA . LEU A 1 90 ? -0.826 7.573 -5.073 1.00 81.00 90 LEU A CA 1
ATOM 698 C C . LEU A 1 90 ? -1.711 8.741 -5.528 1.00 81.00 90 LEU A C 1
ATOM 700 O O . LEU A 1 90 ? -1.191 9.730 -6.056 1.00 81.00 90 LEU A O 1
ATOM 704 N N . SER A 1 91 ? -3.028 8.625 -5.343 1.00 84.25 91 SER A N 1
ATOM 705 C CA . SER A 1 91 ? -3.925 9.783 -5.440 1.00 84.25 91 SER A CA 1
ATOM 706 C C . SER A 1 91 ? -3.508 10.843 -4.414 1.00 84.25 91 SER A C 1
ATOM 708 O O . SER A 1 91 ? -2.785 10.534 -3.468 1.00 84.25 91 SER A O 1
ATOM 710 N N . SER A 1 92 ? -3.929 12.097 -4.592 1.00 84.56 92 SER A N 1
ATOM 711 C CA . SER A 1 92 ? -3.624 13.175 -3.637 1.00 84.56 92 SER A CA 1
ATOM 712 C C . SER A 1 92 ? -4.061 12.820 -2.213 1.00 84.56 92 SER A C 1
ATOM 714 O O . SER A 1 92 ? -3.273 12.973 -1.288 1.00 84.56 92 SER A O 1
ATOM 716 N N . GLU A 1 93 ? -5.259 12.255 -2.067 1.00 83.69 93 GLU A N 1
ATOM 717 C CA . GLU A 1 93 ? -5.818 11.795 -0.791 1.00 83.69 93 GLU A CA 1
ATOM 718 C C . GLU A 1 93 ? -4.978 10.681 -0.150 1.00 83.69 93 GLU A C 1
ATOM 720 O O . GLU A 1 93 ? -4.537 10.796 0.988 1.00 83.69 93 GLU A O 1
ATOM 725 N N . TYR A 1 94 ? -4.655 9.627 -0.904 1.00 88.19 94 TYR A N 1
ATOM 726 C CA . TYR A 1 94 ? -3.822 8.534 -0.391 1.00 88.19 94 TYR A CA 1
ATOM 727 C C . TYR A 1 94 ? -2.389 8.968 -0.120 1.00 88.19 94 TYR A C 1
ATOM 729 O O . TYR A 1 94 ? -1.730 8.415 0.754 1.00 88.19 94 TYR A O 1
ATOM 737 N N . LYS A 1 95 ? -1.885 9.948 -0.870 1.00 90.19 95 LYS A N 1
ATOM 738 C CA . LYS A 1 95 ? -0.570 10.524 -0.623 1.00 90.19 95 LYS A CA 1
ATOM 739 C C . LYS A 1 95 ? -0.550 11.251 0.721 1.00 90.19 95 LYS A C 1
ATOM 741 O O . LYS A 1 95 ? 0.430 11.085 1.433 1.00 90.19 95 LYS A O 1
ATOM 746 N N . GLN A 1 96 ? -1.601 11.995 1.053 1.00 89.31 96 GLN A N 1
ATOM 747 C CA . GLN A 1 96 ? -1.716 12.677 2.338 1.00 89.31 96 GLN A CA 1
ATOM 748 C C . GLN A 1 96 ? -1.763 11.668 3.492 1.00 89.31 96 GLN A C 1
ATOM 750 O O . GLN A 1 96 ? -0.860 11.666 4.316 1.00 89.31 96 GLN A O 1
ATOM 755 N N . ILE A 1 97 ? -2.681 10.696 3.450 1.00 89.81 97 ILE A N 1
ATOM 756 C CA . ILE A 1 97 ? -2.773 9.631 4.470 1.00 89.81 97 ILE A CA 1
ATOM 757 C C . ILE A 1 97 ? -1.442 8.888 4.631 1.00 89.81 97 ILE A C 1
ATOM 759 O O . ILE A 1 97 ? -1.014 8.572 5.740 1.00 89.81 97 ILE A O 1
ATOM 763 N N . TYR A 1 98 ? -0.766 8.606 3.515 1.00 92.12 98 TYR A N 1
ATOM 764 C CA . TYR A 1 98 ? 0.550 7.989 3.546 1.00 92.12 98 TYR A CA 1
ATOM 765 C C . TYR A 1 98 ? 1.561 8.846 4.309 1.00 92.12 98 TYR A C 1
ATOM 767 O O . TYR A 1 98 ? 2.242 8.322 5.183 1.00 92.12 98 TYR A O 1
ATOM 775 N N . GLN A 1 99 ? 1.661 10.135 3.980 1.00 91.25 99 GLN A N 1
ATOM 776 C CA . GLN A 1 99 ? 2.609 11.056 4.607 1.00 91.25 99 GLN A CA 1
ATOM 777 C C . GLN A 1 99 ? 2.313 11.251 6.095 1.00 91.25 99 GLN A C 1
ATOM 779 O O . GLN A 1 99 ? 3.242 11.206 6.895 1.00 91.25 99 GLN A O 1
ATOM 784 N N . ASP A 1 100 ? 1.038 11.377 6.451 1.00 89.81 100 ASP A N 1
ATOM 785 C CA . ASP A 1 100 ? 0.616 11.738 7.804 1.00 89.81 100 ASP A CA 1
ATOM 786 C C . ASP A 1 100 ? 0.647 10.537 8.759 1.00 89.81 100 ASP A C 1
ATOM 788 O O . ASP A 1 100 ? 0.907 10.686 9.951 1.00 89.81 100 ASP A O 1
ATOM 792 N N . HIS A 1 101 ? 0.413 9.320 8.250 1.00 89.94 101 HIS A N 1
ATOM 793 C CA . HIS A 1 101 ? 0.184 8.168 9.121 1.00 89.94 101 HIS A CA 1
ATOM 794 C C . HIS A 1 101 ? 1.049 6.941 8.843 1.00 89.94 101 HIS A C 1
ATOM 796 O O . HIS A 1 101 ? 1.230 6.147 9.765 1.00 89.94 101 HIS A O 1
ATOM 802 N N . PHE A 1 102 ? 1.568 6.746 7.628 1.00 89.94 102 PHE A N 1
ATOM 803 C CA . PHE A 1 102 ? 2.196 5.475 7.236 1.00 89.94 102 PHE A CA 1
ATOM 804 C C . PHE A 1 102 ? 3.630 5.595 6.717 1.00 89.94 102 PHE A C 1
ATOM 806 O O . PHE A 1 102 ? 4.278 4.566 6.538 1.00 89.94 102 PHE A O 1
ATOM 813 N N . GLN A 1 103 ? 4.144 6.802 6.475 1.00 91.38 103 GLN A N 1
ATOM 814 C CA . GLN A 1 103 ? 5.436 7.015 5.818 1.00 91.38 103 GLN A CA 1
ATOM 815 C C . GLN A 1 103 ? 6.608 6.417 6.602 1.00 91.38 103 GLN A C 1
ATOM 817 O O . GLN A 1 103 ? 7.555 5.927 5.990 1.00 91.38 103 GLN A O 1
ATOM 822 N N . GLU A 1 104 ? 6.534 6.433 7.930 1.00 89.31 104 GLU A N 1
ATOM 823 C CA . GLU A 1 104 ? 7.566 5.869 8.807 1.00 89.31 104 GLU A CA 1
ATOM 824 C C . GLU A 1 104 ? 7.560 4.334 8.824 1.00 89.31 104 GLU A C 1
ATOM 826 O O . GLU A 1 104 ? 8.585 3.714 9.095 1.00 89.31 104 GLU A O 1
ATOM 831 N N . TYR A 1 105 ? 6.423 3.716 8.493 1.00 87.69 105 TYR A N 1
ATOM 832 C CA . TYR A 1 105 ? 6.197 2.278 8.657 1.00 87.69 105 TYR A CA 1
ATOM 833 C C . TYR A 1 105 ? 6.178 1.515 7.329 1.00 87.69 105 TYR A C 1
ATOM 835 O O . TYR A 1 105 ? 6.507 0.332 7.285 1.00 87.69 105 TYR A O 1
ATOM 843 N N . LEU A 1 106 ? 5.771 2.167 6.236 1.00 90.50 106 LEU A N 1
ATOM 844 C CA . LEU A 1 106 ? 5.539 1.534 4.940 1.00 90.50 106 LEU A CA 1
ATOM 845 C C . LEU A 1 106 ? 6.221 2.292 3.805 1.00 90.50 106 LEU A C 1
ATOM 847 O O . LEU A 1 106 ? 6.267 3.522 3.753 1.00 90.50 106 LEU A O 1
ATOM 851 N N . THR A 1 107 ? 6.651 1.550 2.789 1.00 90.25 107 THR A N 1
ATOM 852 C CA . THR A 1 107 ? 6.982 2.137 1.486 1.00 90.25 107 THR A CA 1
ATOM 853 C C . THR A 1 107 ? 5.705 2.469 0.701 1.00 90.25 107 THR A C 1
ATOM 855 O O . THR A 1 107 ? 4.656 1.851 0.889 1.00 90.25 107 THR A O 1
ATOM 858 N N . LYS A 1 108 ? 5.772 3.415 -0.247 1.00 89.50 108 LYS A N 1
ATOM 859 C CA . LYS A 1 108 ? 4.618 3.755 -1.110 1.00 89.50 108 LYS A CA 1
ATOM 860 C C . LYS A 1 108 ? 3.995 2.541 -1.824 1.00 89.50 108 LYS A C 1
ATOM 862 O O . LYS A 1 108 ? 2.767 2.479 -1.871 1.00 89.50 108 LYS A O 1
ATOM 867 N N . PRO A 1 109 ? 4.769 1.582 -2.381 1.00 89.12 109 PRO A N 1
ATOM 868 C CA . PRO A 1 109 ? 4.198 0.377 -2.985 1.00 89.12 109 PRO A CA 1
ATOM 869 C C . PRO A 1 109 ? 3.459 -0.506 -1.975 1.00 89.12 109 PRO A C 1
ATOM 871 O O . PRO A 1 109 ? 2.341 -0.933 -2.255 1.00 89.12 109 PRO A O 1
ATOM 874 N N . GLN A 1 110 ? 4.041 -0.715 -0.792 1.00 90.75 110 GLN A N 1
ATOM 875 C CA . GLN A 1 110 ? 3.432 -1.482 0.298 1.00 90.75 110 GLN A CA 1
ATOM 876 C C . GLN A 1 110 ? 2.128 -0.834 0.782 1.00 90.75 110 GLN A C 1
ATOM 878 O O . GLN A 1 110 ? 1.103 -1.506 0.875 1.00 90.75 110 GLN A O 1
ATOM 883 N N . PHE A 1 111 ? 2.128 0.485 0.992 1.00 92.31 111 PHE A N 1
ATOM 884 C CA . PHE A 1 111 ? 0.920 1.236 1.334 1.00 92.31 111 PHE A CA 1
ATOM 885 C C . PHE A 1 111 ? -0.138 1.142 0.228 1.00 92.31 111 PHE A C 1
ATOM 887 O O . PHE A 1 111 ? -1.296 0.844 0.498 1.00 92.31 111 PHE A O 1
ATOM 894 N N . LYS A 1 112 ? 0.249 1.304 -1.043 1.00 90.50 112 LYS A N 1
ATOM 895 C CA . LYS A 1 112 ? -0.679 1.145 -2.173 1.00 90.50 112 LYS A CA 1
ATOM 896 C C . LYS A 1 112 ? -1.301 -0.252 -2.211 1.00 90.50 112 LYS A C 1
ATOM 898 O O . LYS A 1 112 ? -2.484 -0.382 -2.517 1.00 90.50 112 LYS A O 1
ATOM 903 N N . LYS A 1 113 ? -0.512 -1.284 -1.903 1.00 90.25 113 LYS A N 1
ATOM 904 C CA . LYS A 1 113 ? -0.983 -2.665 -1.802 1.00 90.25 113 LYS A CA 1
ATOM 905 C C . LYS A 1 113 ? -1.970 -2.815 -0.646 1.00 90.25 113 LYS A C 1
ATOM 907 O O . LYS A 1 113 ? -3.055 -3.328 -0.886 1.00 90.25 113 LYS A O 1
ATOM 912 N N . LEU A 1 114 ? -1.659 -2.300 0.545 1.00 91.19 114 LEU A N 1
ATOM 913 C CA . LEU A 1 114 ? -2.578 -2.280 1.690 1.00 91.19 114 LEU A CA 1
ATOM 914 C C . LEU A 1 114 ? -3.911 -1.615 1.317 1.00 91.19 114 LEU A C 1
ATOM 916 O O . LEU A 1 114 ? -4.970 -2.222 1.457 1.00 91.19 114 LEU A O 1
ATOM 920 N N . MET A 1 115 ? -3.858 -0.406 0.756 1.00 91.12 115 MET A N 1
ATOM 921 C CA . MET A 1 115 ? -5.049 0.356 0.368 1.00 91.12 115 MET A CA 1
ATOM 922 C C . MET A 1 115 ? -5.853 -0.301 -0.760 1.00 91.12 115 MET A C 1
ATOM 924 O O . MET A 1 115 ? -7.049 -0.064 -0.862 1.00 91.12 115 MET A O 1
ATOM 928 N N . SER A 1 116 ? -5.246 -1.158 -1.590 1.00 89.69 116 SER A N 1
ATOM 929 C CA . SER A 1 116 ? -5.977 -1.900 -2.632 1.00 89.69 116 SER A CA 1
ATOM 930 C C . SER A 1 116 ? -6.966 -2.933 -2.081 1.00 89.69 116 SER A C 1
ATOM 932 O O . SER A 1 116 ? -7.897 -3.307 -2.789 1.00 89.69 116 SER A O 1
ATOM 934 N N . TYR A 1 117 ? -6.789 -3.351 -0.823 1.00 87.19 117 TYR A N 1
ATOM 935 C CA . TYR A 1 117 ? -7.725 -4.214 -0.096 1.00 87.19 117 TYR A CA 1
ATOM 936 C C . TYR A 1 117 ? -8.688 -3.413 0.795 1.00 87.19 117 TYR A C 1
ATOM 938 O O . TYR A 1 117 ? -9.577 -3.995 1.414 1.00 87.19 117 TYR A O 1
ATOM 946 N N . ALA A 1 118 ? -8.513 -2.091 0.893 1.00 88.56 118 ALA A N 1
ATOM 947 C CA . ALA A 1 118 ? -9.372 -1.245 1.707 1.00 88.56 118 ALA A CA 1
ATOM 948 C C . ALA A 1 118 ? -10.668 -0.931 0.951 1.00 88.56 118 ALA A C 1
ATOM 950 O O . ALA A 1 118 ? -10.649 -0.389 -0.154 1.00 88.56 118 ALA A O 1
ATOM 951 N N . GLY A 1 119 ? -11.809 -1.209 1.573 1.00 84.88 119 GLY A N 1
ATOM 952 C CA . GLY A 1 119 ? -13.068 -0.581 1.199 1.00 84.88 119 GLY A CA 1
ATOM 953 C C . GLY A 1 119 ? -13.152 0.805 1.833 1.00 84.88 119 GLY A C 1
ATOM 954 O O . GLY A 1 119 ? -13.039 0.922 3.051 1.00 84.88 119 GLY A O 1
ATOM 955 N N . GLN A 1 120 ? -13.381 1.843 1.032 1.00 83.50 120 GLN A N 1
ATOM 956 C CA . GLN A 1 120 ? -13.641 3.193 1.535 1.00 83.50 120 GLN A CA 1
ATOM 957 C C . GLN A 1 120 ? -15.138 3.367 1.819 1.00 83.50 120 GLN A C 1
ATOM 959 O O . GLN A 1 120 ? -15.984 2.965 1.013 1.00 83.50 120 GLN A O 1
ATOM 964 N N . ARG A 1 121 ? -15.476 3.963 2.963 1.00 76.44 121 ARG A N 1
ATOM 965 C CA . ARG A 1 121 ? -16.825 4.460 3.259 1.00 76.44 121 ARG A CA 1
ATOM 966 C C . ARG A 1 121 ? -16.730 5.857 3.858 1.00 76.44 121 ARG A C 1
ATOM 968 O O . ARG A 1 121 ? -16.053 6.038 4.863 1.00 76.44 121 ARG A O 1
ATOM 975 N N . GLU A 1 122 ? -17.424 6.811 3.250 1.00 71.94 122 GLU A N 1
ATOM 976 C CA . GLU A 1 122 ? -17.672 8.128 3.843 1.00 71.94 122 GLU A CA 1
ATOM 977 C C . GLU A 1 122 ? -19.013 8.086 4.584 1.00 71.94 122 GLU A C 1
ATOM 979 O O . GLU A 1 122 ? -19.968 7.465 4.103 1.00 71.94 122 GLU A O 1
ATOM 984 N N . ARG A 1 123 ? -19.065 8.702 5.764 1.00 73.19 123 ARG A N 1
ATOM 985 C CA . ARG A 1 123 ? -20.252 8.782 6.623 1.00 73.19 123 ARG A CA 1
ATOM 986 C C . ARG A 1 123 ? -20.423 10.231 7.082 1.00 73.19 123 ARG A C 1
ATOM 988 O O . ARG A 1 123 ? -19.442 10.846 7.497 1.00 73.19 123 ARG A O 1
ATOM 995 N N . ASN A 1 124 ? -21.653 10.739 6.993 1.00 61.59 124 ASN A N 1
ATOM 996 C CA . ASN A 1 124 ? -21.994 12.136 7.295 1.00 61.59 124 ASN A CA 1
ATOM 997 C C . ASN A 1 124 ? -23.168 12.274 8.278 1.00 61.59 124 ASN A C 1
ATOM 999 O O . ASN A 1 124 ? -23.518 13.396 8.628 1.00 61.59 124 ASN A O 1
ATOM 1003 N N . ASP A 1 125 ? -23.801 11.172 8.685 1.00 64.56 125 ASP A N 1
ATOM 1004 C CA . ASP A 1 125 ? -25.019 11.243 9.484 1.00 64.56 125 ASP A CA 1
ATOM 1005 C C . ASP A 1 125 ? -24.676 11.220 10.974 1.00 64.56 125 ASP A C 1
ATOM 1007 O O . ASP A 1 125 ? -24.105 10.257 11.493 1.00 64.56 125 ASP A O 1
ATOM 1011 N N . SER A 1 126 ? -25.044 12.308 11.648 1.00 63.88 126 SER A N 1
ATOM 1012 C CA . SER A 1 126 ? -25.076 12.431 13.102 1.00 63.88 126 SER A CA 1
ATOM 1013 C C . SER A 1 126 ? -25.795 11.236 13.734 1.00 63.88 126 SER A C 1
ATOM 1015 O O . SER A 1 126 ? -26.901 10.905 13.305 1.00 63.88 126 SER A O 1
ATOM 1017 N N . ASP A 1 127 ? -25.206 10.653 14.781 1.00 64.88 127 ASP A N 1
ATOM 1018 C CA . ASP A 1 127 ? -25.772 9.569 15.603 1.00 64.88 127 ASP A CA 1
ATOM 1019 C C . ASP A 1 127 ? -25.738 8.149 14.992 1.00 64.88 127 ASP A C 1
ATOM 1021 O O . ASP A 1 127 ? -26.373 7.217 15.494 1.00 64.88 127 ASP A O 1
ATOM 1025 N N . GLU A 1 128 ? -24.955 7.928 13.928 1.00 78.69 128 GLU A N 1
ATOM 1026 C CA . GLU A 1 128 ? -24.805 6.591 13.349 1.00 78.69 128 GLU A CA 1
ATOM 1027 C C . GLU A 1 128 ? -23.820 5.710 14.143 1.00 78.69 128 GLU A C 1
ATOM 1029 O O . GLU A 1 128 ? -22.669 6.074 14.414 1.00 78.69 128 GLU A O 1
ATOM 1034 N N . VAL A 1 129 ? -24.253 4.483 14.450 1.00 82.06 129 VAL A N 1
ATOM 1035 C CA . VAL A 1 129 ? -23.382 3.425 14.973 1.00 82.06 129 VAL A CA 1
ATOM 1036 C C . VAL A 1 129 ? -22.532 2.866 13.826 1.00 82.06 129 VAL A C 1
ATOM 1038 O O . VAL A 1 129 ? -23.036 2.401 12.798 1.00 82.06 129 VAL A O 1
ATOM 1041 N N . ILE A 1 130 ? -21.211 2.934 13.974 1.00 83.12 130 ILE A N 1
ATOM 1042 C CA . ILE A 1 130 ? -20.243 2.451 12.977 1.00 83.12 130 ILE A CA 1
ATOM 1043 C C . ILE A 1 130 ? -19.858 1.005 13.265 1.00 83.12 130 ILE A C 1
ATOM 1045 O O . ILE A 1 130 ? -19.771 0.193 12.341 1.00 83.12 130 ILE A O 1
ATOM 1049 N N . ILE A 1 131 ? -19.648 0.698 14.545 1.00 85.50 131 ILE A N 1
ATOM 1050 C CA . ILE A 1 131 ? -19.373 -0.643 15.059 1.00 85.50 131 ILE A CA 1
ATOM 1051 C C . ILE A 1 131 ? -20.386 -0.906 16.163 1.00 85.50 131 ILE A C 1
ATOM 1053 O O . ILE A 1 131 ? -20.498 -0.107 17.094 1.00 85.50 131 ILE A O 1
ATOM 1057 N N . GLU A 1 132 ? -21.127 -2.002 16.040 1.00 84.94 132 GLU A N 1
ATOM 1058 C CA . GLU A 1 132 ? -22.056 -2.449 17.072 1.00 84.94 132 GLU A CA 1
ATOM 1059 C C . GLU A 1 132 ? -21.315 -3.274 18.130 1.00 84.94 132 GLU A C 1
ATOM 1061 O O . GLU A 1 132 ? -20.432 -4.084 17.822 1.00 84.94 132 GLU A O 1
ATOM 1066 N N . GLU A 1 133 ? -21.701 -3.076 19.387 1.00 79.94 133 GLU A N 1
ATOM 1067 C CA . GLU A 1 133 ? -21.248 -3.922 20.485 1.00 79.94 133 GLU A CA 1
ATOM 1068 C C . GLU A 1 133 ? -21.775 -5.347 20.275 1.00 79.94 133 GLU A C 1
ATOM 1070 O O . GLU A 1 133 ? -22.891 -5.555 19.797 1.00 79.94 133 GLU A O 1
ATOM 1075 N N . ASN A 1 134 ? -20.951 -6.337 20.595 1.00 77.75 134 ASN A N 1
ATOM 1076 C CA . ASN A 1 134 ? -21.184 -7.761 20.364 1.00 77.75 134 ASN A CA 1
ATOM 1077 C C . ASN A 1 134 ? -21.280 -8.188 18.889 1.00 77.75 134 ASN A C 1
ATOM 1079 O O . ASN A 1 134 ? -21.628 -9.334 18.587 1.00 77.75 134 ASN A O 1
ATOM 1083 N N . GLN A 1 135 ? -20.935 -7.311 17.943 1.00 78.88 135 GLN A N 1
ATOM 1084 C CA . GLN A 1 135 ? -20.832 -7.702 16.544 1.00 78.88 135 GLN A CA 1
ATOM 1085 C C . GLN A 1 135 ? -19.655 -8.670 16.350 1.00 78.88 135 GLN A C 1
ATOM 1087 O O . GLN A 1 135 ? -18.569 -8.494 16.896 1.00 78.88 135 GLN A O 1
ATOM 1092 N N . GLN A 1 136 ? -19.839 -9.710 15.533 1.00 73.69 136 GLN A N 1
ATOM 1093 C CA . GLN A 1 136 ? -18.706 -10.547 15.140 1.00 73.69 136 GLN A CA 1
ATOM 1094 C C . GLN A 1 136 ? -17.662 -9.706 14.408 1.00 73.69 136 GLN A C 1
ATOM 1096 O O . GLN A 1 136 ? -17.976 -9.027 13.420 1.00 73.69 136 GLN A O 1
ATOM 1101 N N . PHE A 1 137 ? -16.409 -9.813 14.848 1.00 72.38 137 PHE A N 1
ATOM 1102 C CA . PHE A 1 137 ? -15.302 -9.101 14.233 1.00 72.38 137 PHE A CA 1
ATOM 1103 C C . PHE A 1 137 ? -15.122 -9.518 12.762 1.00 72.38 137 PHE A C 1
ATOM 1105 O O . PHE A 1 137 ? -14.749 -10.651 12.442 1.00 72.38 137 PHE A O 1
ATOM 1112 N N . ARG A 1 138 ? -15.388 -8.579 11.844 1.00 79.62 138 ARG A N 1
ATOM 1113 C CA . ARG A 1 138 ? -15.293 -8.798 10.386 1.00 79.62 138 ARG A CA 1
ATOM 1114 C C . ARG A 1 138 ? -14.334 -7.849 9.677 1.00 79.62 138 ARG A C 1
ATOM 1116 O O . ARG A 1 138 ? -13.894 -8.167 8.569 1.00 79.62 138 ARG A O 1
ATOM 1123 N N . TYR A 1 139 ? -14.033 -6.702 10.280 1.00 85.50 139 TYR A N 1
ATOM 1124 C CA . TYR A 1 139 ? -13.295 -5.629 9.627 1.00 85.50 139 TYR A CA 1
ATOM 1125 C C . TYR A 1 139 ? -12.324 -4.944 10.583 1.00 85.50 139 TYR A C 1
ATOM 1127 O O . TYR A 1 139 ? -12.701 -4.622 11.703 1.00 85.50 139 TYR A O 1
ATOM 1135 N N . LEU A 1 140 ? -11.120 -4.657 10.094 1.00 87.25 140 LEU A N 1
ATOM 1136 C CA . LEU A 1 140 ? -10.226 -3.659 10.678 1.00 87.25 140 LEU A CA 1
ATOM 1137 C C . LEU A 1 140 ? -10.604 -2.292 10.112 1.00 87.25 140 LEU A C 1
ATOM 1139 O O . LEU A 1 140 ? -10.750 -2.185 8.892 1.00 87.25 140 LEU A O 1
ATOM 1143 N N . TYR A 1 141 ? -10.719 -1.268 10.954 1.00 89.69 141 TYR A N 1
ATOM 1144 C CA . TYR A 1 141 ? -11.012 0.096 10.511 1.00 89.69 141 TYR A CA 1
ATOM 1145 C C . TYR A 1 141 ? -9.831 1.019 10.786 1.00 89.69 141 TYR A C 1
ATOM 1147 O O . TYR A 1 141 ? -9.200 0.917 11.832 1.00 89.69 141 TYR A O 1
ATOM 1155 N N . PHE A 1 142 ? -9.572 1.932 9.859 1.00 91.50 142 PHE A N 1
ATOM 1156 C CA . PHE A 1 142 ? -8.675 3.068 10.019 1.00 91.50 142 PHE A CA 1
ATOM 1157 C C . PHE A 1 142 ? -9.460 4.353 9.769 1.00 91.50 142 PHE A C 1
ATOM 1159 O O . PHE A 1 142 ? -10.175 4.460 8.762 1.00 91.50 142 PHE A O 1
ATOM 1166 N N . VAL A 1 143 ? -9.339 5.299 10.693 1.00 89.88 143 VAL A N 1
ATOM 1167 C CA . VAL A 1 143 ? -10.096 6.552 10.685 1.00 89.88 143 VAL A CA 1
ATOM 1168 C 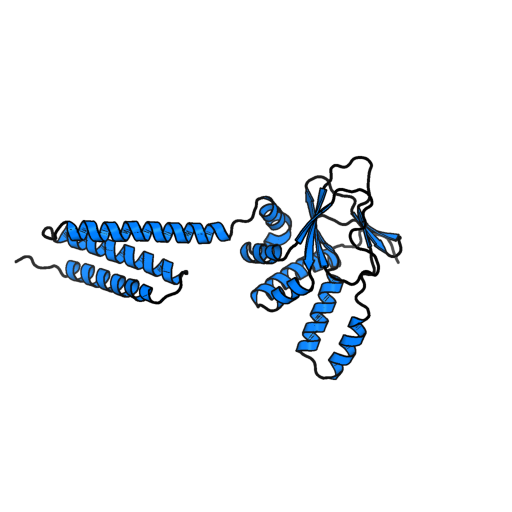C . VAL A 1 143 ? -9.254 7.672 10.083 1.00 89.88 143 VAL A C 1
ATOM 1170 O O . VAL A 1 143 ? -8.108 7.873 10.473 1.00 89.88 143 VAL A O 1
ATOM 1173 N N . SER A 1 144 ? -9.819 8.407 9.127 1.00 88.81 144 SER A N 1
ATOM 1174 C CA . SER A 1 144 ? -9.208 9.599 8.535 1.00 88.81 144 SER A CA 1
ATOM 1175 C C . SER A 1 144 ? -10.250 10.704 8.405 1.00 88.81 144 SER A C 1
ATOM 1177 O O . SER A 1 144 ? -11.389 10.458 7.986 1.00 88.81 144 SER A O 1
ATOM 1179 N N . TYR A 1 145 ? -9.859 11.928 8.753 1.00 81.25 145 TYR A N 1
ATOM 1180 C CA . TYR A 1 145 ? -10.744 13.083 8.720 1.00 81.25 145 TYR A CA 1
ATOM 1181 C C . TYR A 1 145 ? -10.418 13.972 7.526 1.00 81.25 145 TYR A C 1
ATOM 1183 O O . TYR A 1 145 ? -9.266 14.208 7.177 1.00 81.25 145 TYR A O 1
ATOM 1191 N N . LYS A 1 146 ? -11.459 14.509 6.889 1.00 69.69 146 LYS A N 1
ATOM 1192 C CA . LYS A 1 146 ? -11.312 15.626 5.952 1.00 69.69 146 LYS A CA 1
ATOM 1193 C C . LYS A 1 146 ? -11.855 16.880 6.628 1.00 69.69 146 LYS A C 1
ATOM 1195 O O . LYS A 1 146 ? -13.034 17.186 6.489 1.00 69.69 146 LYS A O 1
ATOM 1200 N N . GLY A 1 147 ? -11.002 17.609 7.348 1.00 69.12 147 GLY A N 1
ATOM 1201 C CA . GLY A 1 147 ? -11.361 18.899 7.949 1.00 69.12 147 GLY A CA 1
ATOM 1202 C C . GLY A 1 147 ? -11.290 18.910 9.474 1.00 69.12 147 GLY A C 1
ATOM 1203 O O . GLY A 1 147 ? -10.245 18.603 10.036 1.00 69.12 147 GLY A O 1
ATOM 1204 N N . LYS A 1 148 ? -12.365 19.352 10.140 1.00 66.88 148 LYS A N 1
ATOM 1205 C CA . LYS A 1 148 ? -12.420 19.426 11.610 1.00 66.88 148 LYS A CA 1
ATOM 1206 C C . LYS A 1 148 ? -12.419 18.024 12.232 1.00 66.88 148 LYS A C 1
ATOM 1208 O O . LYS A 1 148 ? -12.958 17.093 11.636 1.00 66.88 148 LYS A O 1
ATOM 1213 N N . LYS A 1 149 ? -11.819 17.907 13.426 1.00 68.06 149 LYS A N 1
ATOM 1214 C CA . LYS A 1 149 ? -11.848 16.695 14.261 1.00 68.06 149 LYS A CA 1
ATOM 1215 C C . LYS A 1 149 ? -13.316 16.295 14.444 1.00 68.06 149 LYS A C 1
ATOM 1217 O O . LYS A 1 149 ? -14.109 17.141 14.842 1.00 68.06 149 LYS A O 1
ATOM 1222 N N . SER A 1 150 ? -13.682 15.069 14.072 1.00 65.81 150 SER A N 1
ATOM 1223 C CA . SER A 1 150 ? -15.048 14.587 14.286 1.00 65.81 150 SER A CA 1
ATOM 1224 C C . SER A 1 150 ? -15.203 14.034 15.695 1.00 65.81 150 SER A C 1
ATOM 1226 O O . SER A 1 150 ? -14.281 13.378 16.184 1.00 65.81 150 SER A O 1
ATOM 1228 N N . ASP A 1 151 ? -16.394 14.173 16.268 1.00 79.56 151 ASP A N 1
ATOM 1229 C CA . ASP A 1 151 ? -16.735 13.649 17.592 1.00 79.56 151 ASP A CA 1
ATOM 1230 C C . ASP A 1 151 ? -17.043 12.141 17.534 1.00 79.56 151 ASP A C 1
ATOM 1232 O O . ASP A 1 151 ? -18.155 11.683 17.801 1.00 79.56 151 ASP A O 1
ATOM 1236 N N . LEU A 1 152 ? -16.063 11.328 17.139 1.00 85.44 152 LEU A N 1
ATOM 1237 C CA . LEU A 1 152 ? -16.176 9.878 17.252 1.00 85.44 152 LEU A CA 1
ATOM 1238 C C . LEU A 1 152 ? -15.858 9.438 18.675 1.00 85.44 152 LEU A C 1
ATOM 1240 O O . LEU A 1 152 ? -14.835 9.818 19.240 1.00 85.44 152 LEU A O 1
ATOM 1244 N N . SER A 1 153 ? -16.703 8.580 19.234 1.00 86.00 153 SER A N 1
ATOM 1245 C CA . SER A 1 153 ? -16.515 8.027 20.574 1.00 86.00 153 SER A CA 1
ATOM 1246 C C . SER A 1 153 ? -16.612 6.513 20.581 1.00 86.00 153 SER A C 1
ATOM 1248 O O . SER A 1 153 ? -17.454 5.914 19.906 1.00 86.00 153 SER A O 1
ATOM 1250 N N . VAL A 1 154 ? -15.744 5.901 21.379 1.00 84.94 154 VAL A N 1
ATOM 1251 C CA . VAL A 1 154 ? -15.802 4.487 21.736 1.00 84.94 154 VAL A CA 1
ATOM 1252 C C . VAL A 1 154 ? -16.625 4.358 23.010 1.00 84.94 154 VAL A C 1
ATOM 1254 O O . VAL A 1 154 ? -16.330 5.024 24.005 1.00 84.94 154 VAL A O 1
ATOM 1257 N N . LEU A 1 155 ? -17.639 3.495 22.985 1.00 83.50 155 LEU A N 1
ATOM 1258 C CA . LEU A 1 155 ? -18.485 3.196 24.134 1.00 83.50 155 LEU A CA 1
ATOM 1259 C C . LEU A 1 155 ? -18.473 1.699 24.451 1.00 83.50 155 LEU A C 1
ATOM 1261 O O . LEU A 1 155 ? -18.471 0.880 23.535 1.00 83.50 155 LEU A O 1
ATOM 1265 N N . HIS A 1 156 ? -18.553 1.347 25.729 1.00 82.56 156 HIS A N 1
ATOM 1266 C CA . HIS A 1 156 ? -18.751 -0.024 26.207 1.00 82.56 156 HIS A CA 1
ATOM 1267 C C . HIS A 1 156 ? -19.928 -0.052 27.174 1.00 82.56 156 HIS A C 1
ATOM 1269 O O . HIS A 1 156 ? -19.970 0.736 28.121 1.00 82.56 156 HIS A O 1
ATOM 1275 N N . GLU A 1 157 ? -20.922 -0.887 26.883 1.00 82.75 157 GLU A N 1
ATOM 1276 C CA . GLU A 1 157 ? -22.192 -0.954 27.612 1.00 82.75 157 GLU A CA 1
ATOM 1277 C C . GLU A 1 157 ? -22.870 0.425 27.748 1.00 82.75 157 GLU A C 1
ATOM 1279 O O . GLU A 1 157 ? -23.487 0.761 28.757 1.00 82.75 157 GLU A O 1
ATOM 1284 N N . GLY A 1 158 ? -22.720 1.267 26.720 1.00 81.62 158 GLY A N 1
ATOM 1285 C CA . GLY A 1 158 ? -23.230 2.642 26.693 1.00 81.62 158 GLY A CA 1
ATOM 1286 C C . GLY A 1 158 ? -22.400 3.669 27.474 1.00 81.62 158 GLY A C 1
ATOM 1287 O O . GLY A 1 158 ? -22.692 4.860 27.380 1.00 81.62 158 GLY A O 1
ATOM 1288 N N . ASN A 1 159 ? -21.352 3.252 28.185 1.00 80.56 159 ASN A N 1
ATOM 1289 C CA . ASN A 1 159 ? -20.435 4.155 28.875 1.00 80.56 159 ASN A CA 1
ATOM 1290 C C . ASN A 1 159 ? -19.338 4.634 27.925 1.00 80.56 159 ASN A C 1
ATOM 1292 O O . ASN A 1 159 ? -18.738 3.838 27.203 1.00 80.56 159 ASN A O 1
ATOM 1296 N N . PHE A 1 160 ? -19.059 5.935 27.936 1.00 84.19 160 PHE A N 1
ATOM 1297 C CA . PHE A 1 160 ? -17.957 6.520 27.177 1.00 84.19 160 PHE A CA 1
ATOM 1298 C C . PHE A 1 160 ? -16.606 5.999 27.691 1.00 84.19 160 PHE A C 1
ATOM 1300 O O . PHE A 1 160 ? -16.340 6.058 28.890 1.00 84.19 160 PHE A O 1
ATOM 1307 N N . ILE A 1 161 ? -15.758 5.515 26.779 1.00 82.94 161 ILE A N 1
ATOM 1308 C CA . ILE A 1 161 ? -14.378 5.110 27.078 1.00 82.94 161 ILE A CA 1
ATOM 1309 C C . ILE A 1 161 ? -13.405 6.205 26.647 1.00 82.94 161 ILE A C 1
ATOM 1311 O O . ILE A 1 161 ? -12.596 6.665 27.447 1.00 82.94 161 ILE A O 1
ATOM 1315 N N . ARG A 1 162 ? -13.437 6.568 25.359 1.00 85.31 162 ARG A N 1
ATOM 1316 C CA . ARG A 1 162 ? -12.497 7.522 24.761 1.00 85.31 162 ARG A CA 1
ATOM 1317 C C . ARG A 1 162 ? -13.023 8.111 23.460 1.00 85.31 162 ARG A C 1
ATOM 1319 O O . ARG A 1 162 ? -13.840 7.492 22.775 1.00 85.31 162 ARG A O 1
ATOM 1326 N N . GLU A 1 163 ? -12.466 9.252 23.076 1.00 85.88 163 GLU A N 1
ATOM 1327 C CA . GLU A 1 163 ? -12.587 9.779 21.718 1.00 85.88 163 GLU A CA 1
ATOM 1328 C C . GLU A 1 163 ? -11.704 8.988 20.741 1.00 85.88 163 GLU A C 1
ATOM 1330 O O . GLU A 1 163 ? -10.677 8.415 21.122 1.00 85.88 163 GLU A O 1
ATOM 1335 N N . VAL A 1 164 ? -12.117 8.943 19.474 1.00 86.69 164 VAL A N 1
ATOM 1336 C CA . VAL A 1 164 ? -11.332 8.363 18.377 1.00 86.69 164 VAL A CA 1
ATOM 1337 C C . VAL A 1 164 ? -10.599 9.474 17.642 1.00 86.69 164 VAL A C 1
ATOM 1339 O O . VAL A 1 164 ? -11.199 10.455 17.195 1.00 86.69 164 VAL A O 1
ATOM 1342 N N . GLU A 1 165 ? -9.294 9.306 17.474 1.00 87.25 165 GLU A N 1
ATOM 1343 C CA . GLU A 1 165 ? -8.447 10.317 16.852 1.00 87.25 165 GLU A CA 1
ATOM 1344 C C . GLU A 1 165 ? -8.150 10.017 15.383 1.00 87.25 165 GLU A C 1
ATOM 1346 O O . GLU A 1 165 ? -8.416 8.930 14.860 1.00 87.25 165 GLU A O 1
ATOM 1351 N N . GLU A 1 166 ? -7.610 11.016 14.684 1.00 86.88 166 GLU A N 1
ATOM 1352 C CA . GLU A 1 166 ? -7.204 10.824 13.301 1.00 86.88 166 GLU A CA 1
ATOM 1353 C C . GLU A 1 166 ? -6.050 9.828 13.225 1.00 86.88 166 GLU A C 1
ATOM 1355 O O . GLU A 1 166 ? -5.029 9.965 13.899 1.00 86.88 166 GLU A O 1
ATOM 1360 N N . GLY A 1 167 ? -6.192 8.832 12.359 1.00 88.06 167 GLY A N 1
ATOM 1361 C CA . GLY A 1 167 ? -5.200 7.789 12.187 1.00 88.06 167 GLY A CA 1
ATOM 1362 C C . GLY A 1 167 ? -5.356 6.606 13.139 1.00 88.06 167 GLY A C 1
ATOM 1363 O O . GLY A 1 167 ? -4.519 5.698 13.090 1.00 88.06 167 GLY A O 1
ATOM 1364 N N . ASP A 1 168 ? -6.393 6.585 13.981 1.00 87.75 168 ASP A N 1
ATOM 1365 C CA . ASP A 1 168 ? -6.686 5.461 14.866 1.00 87.75 168 ASP A CA 1
ATOM 1366 C C . ASP A 1 168 ? -7.092 4.205 14.101 1.00 87.75 168 ASP A C 1
ATOM 1368 O O . ASP A 1 168 ? -7.846 4.243 13.120 1.00 87.75 168 ASP A O 1
ATOM 1372 N N . PHE A 1 169 ? -6.627 3.067 14.618 1.00 88.56 169 PHE A N 1
ATOM 1373 C CA . PHE A 1 169 ? -7.135 1.756 14.243 1.00 88.56 169 PHE A CA 1
ATOM 1374 C C . PHE A 1 169 ? -8.172 1.259 15.245 1.00 88.56 169 PHE A C 1
ATOM 1376 O O . PHE A 1 169 ? -7.925 1.214 16.450 1.00 88.56 169 PHE A O 1
ATOM 1383 N N . LEU A 1 170 ? -9.312 0.804 14.729 1.00 86.25 170 LEU A N 1
ATOM 1384 C CA . LEU A 1 170 ? -10.372 0.182 15.519 1.00 86.25 170 LEU A CA 1
ATOM 1385 C C . LEU A 1 170 ? -10.440 -1.308 15.193 1.00 86.25 170 LEU A C 1
ATOM 1387 O O . LEU A 1 170 ? -10.325 -1.706 14.030 1.00 86.25 170 LEU A O 1
ATOM 1391 N N . CYS A 1 171 ? -10.658 -2.116 16.230 1.00 81.25 171 CYS A N 1
ATOM 1392 C CA . CYS A 1 171 ? -10.743 -3.577 16.169 1.00 81.25 171 CYS A CA 1
ATOM 1393 C C . CYS A 1 171 ? -9.426 -4.295 15.789 1.00 81.25 171 CYS A C 1
ATOM 1395 O O . CYS A 1 171 ? -9.421 -5.396 15.232 1.00 81.25 171 CYS A O 1
ATOM 1397 N N . MET A 1 172 ? -8.274 -3.665 16.045 1.00 73.50 172 MET A N 1
ATOM 1398 C CA . MET A 1 172 ? -6.966 -4.269 15.764 1.00 73.50 172 MET A CA 1
ATOM 1399 C C . MET A 1 172 ? -6.598 -5.365 16.775 1.00 73.50 172 MET A C 1
ATOM 1401 O O . MET A 1 172 ? -5.909 -6.314 16.405 1.00 73.50 172 MET A O 1
ATOM 1405 N N . TYR A 1 173 ? -7.087 -5.280 18.016 1.00 69.19 173 TYR A N 1
ATOM 1406 C CA . TYR A 1 173 ? -6.863 -6.289 19.056 1.00 69.19 173 TYR A CA 1
ATOM 1407 C C . TYR A 1 173 ? -7.483 -7.640 18.671 1.00 69.19 173 TYR A C 1
ATOM 1409 O O . TYR A 1 173 ? -6.812 -8.673 18.690 1.00 69.19 173 TYR A O 1
ATOM 1417 N N . GLU A 1 174 ? -8.733 -7.620 18.213 1.00 67.62 174 GLU A N 1
ATOM 1418 C CA . GLU A 1 174 ? -9.464 -8.780 17.703 1.00 67.62 174 GLU A CA 1
ATOM 1419 C C . GLU A 1 174 ? -8.800 -9.336 16.436 1.00 67.62 174 GLU A C 1
ATOM 1421 O O . GLU A 1 174 ? -8.712 -10.551 16.244 1.00 67.62 174 GLU A O 1
ATOM 1426 N N . CYS A 1 175 ? -8.253 -8.457 15.589 1.00 63.59 175 CYS A N 1
ATOM 1427 C CA . CYS A 1 175 ? -7.460 -8.870 14.434 1.00 63.59 175 CYS A CA 1
ATOM 1428 C C . CYS A 1 175 ? -6.143 -9.553 14.841 1.00 63.59 175 CYS A C 1
ATOM 1430 O O . CYS A 1 175 ? -5.736 -10.527 14.205 1.00 63.59 175 CYS A O 1
ATOM 1432 N N . HIS A 1 176 ? -5.465 -9.046 15.873 1.00 67.25 176 HIS A N 1
ATOM 1433 C CA . HIS A 1 176 ? -4.195 -9.574 16.363 1.00 67.25 176 HIS A CA 1
ATOM 1434 C C . HIS A 1 176 ? -4.360 -10.957 16.996 1.00 67.25 176 HIS A C 1
ATOM 1436 O O . HIS A 1 176 ? -3.648 -11.884 16.608 1.00 67.25 176 HIS A O 1
ATOM 1442 N N . HIS A 1 177 ? -5.332 -11.115 17.900 1.00 66.81 177 HIS A N 1
ATOM 1443 C CA . HIS A 1 177 ? -5.643 -12.401 18.535 1.00 66.81 177 HIS A CA 1
ATOM 1444 C C . HIS A 1 177 ? -5.963 -13.484 17.514 1.00 66.81 177 HIS A C 1
ATOM 1446 O O . HIS A 1 177 ? -5.382 -14.564 17.561 1.00 66.81 177 HIS A O 1
ATOM 1452 N N . TYR A 1 178 ? -6.790 -13.169 16.518 1.00 63.25 178 TYR A N 1
ATOM 1453 C CA . TYR A 1 178 ? -7.097 -14.114 15.447 1.00 63.25 178 TYR A CA 1
ATOM 1454 C C . TYR A 1 178 ? -5.860 -14.557 14.650 1.00 63.25 178 TYR A C 1
ATOM 1456 O O . TYR A 1 178 ? -5.737 -15.714 14.245 1.00 63.25 178 TYR A O 1
ATOM 1464 N N . LEU A 1 179 ? -4.934 -13.640 14.369 1.00 64.06 179 LEU A N 1
ATOM 1465 C CA . LEU A 1 179 ? -3.737 -13.973 13.596 1.00 64.06 179 LEU A CA 1
ATOM 1466 C C . LEU A 1 179 ? -2.715 -14.755 14.421 1.00 64.06 179 LEU A C 1
ATOM 1468 O O . LEU A 1 179 ? -2.052 -15.634 13.869 1.00 64.06 179 LEU A O 1
ATOM 1472 N N . LEU A 1 180 ? -2.619 -14.476 15.723 1.00 66.19 180 LEU A N 1
ATOM 1473 C CA . LEU A 1 180 ? -1.880 -15.299 16.679 1.00 66.19 180 LEU A CA 1
ATOM 1474 C C . LEU A 1 180 ? -2.446 -16.717 16.738 1.00 66.19 180 LEU A C 1
ATOM 1476 O O . LEU A 1 180 ? -1.683 -17.666 16.606 1.00 66.19 180 LEU A O 1
ATOM 1480 N N . GLU A 1 181 ? -3.766 -16.860 16.851 1.00 64.56 181 GLU A N 1
ATOM 1481 C CA . GLU A 1 181 ? -4.462 -18.150 16.846 1.00 64.56 181 GLU A CA 1
ATOM 1482 C C . GLU A 1 181 ? -4.132 -18.947 15.578 1.00 64.56 181 GLU A C 1
ATOM 1484 O O . GLU A 1 181 ? -3.702 -20.089 15.665 1.00 64.56 181 GLU A O 1
ATOM 1489 N N . LYS A 1 182 ? -4.214 -18.335 14.389 1.00 64.50 182 LYS A N 1
ATOM 1490 C CA . LYS A 1 182 ? -3.882 -19.015 13.122 1.00 64.50 182 LYS A CA 1
ATOM 1491 C C . LYS A 1 182 ? -2.407 -19.368 12.984 1.00 64.50 182 LYS A C 1
ATOM 1493 O O . LYS A 1 182 ? -2.082 -20.370 12.350 1.00 64.50 182 LYS A O 1
ATOM 1498 N N . LYS A 1 183 ? -1.512 -18.543 13.529 1.00 64.75 183 LYS A N 1
ATOM 1499 C CA . LYS A 1 183 ? -0.083 -18.859 13.577 1.00 64.75 183 LYS A CA 1
ATOM 1500 C C . LYS A 1 183 ? 0.158 -20.060 14.487 1.00 64.75 183 LYS A C 1
ATOM 1502 O O . LYS A 1 183 ? 0.855 -20.977 14.077 1.00 64.75 183 LYS A O 1
ATOM 1507 N N . LEU A 1 184 ? -0.478 -20.075 15.657 1.00 65.06 184 LEU A N 1
ATOM 1508 C CA . LEU A 1 184 ? -0.440 -21.207 16.572 1.00 65.06 184 LEU A CA 1
ATOM 1509 C C . LEU A 1 184 ? -1.041 -22.455 15.923 1.00 65.06 184 LEU A C 1
ATOM 1511 O O . LEU A 1 184 ? -0.388 -23.477 15.974 1.00 65.06 184 LEU A O 1
ATOM 1515 N N . GLU A 1 185 ? -2.188 -22.377 15.237 1.00 62.44 185 GLU A N 1
ATOM 1516 C CA . GLU A 1 185 ? -2.782 -23.493 14.475 1.00 62.44 185 GLU A CA 1
ATOM 1517 C C . GLU A 1 185 ? -1.842 -24.025 13.378 1.00 62.44 185 GLU A C 1
ATOM 1519 O O . GLU A 1 185 ? -1.722 -25.232 13.190 1.00 62.44 185 GLU A O 1
ATOM 1524 N N . ALA A 1 186 ? -1.169 -23.138 12.638 1.00 62.19 186 ALA A N 1
ATOM 1525 C CA . ALA A 1 186 ? -0.193 -23.534 11.621 1.00 62.19 186 ALA A CA 1
ATOM 1526 C C . ALA A 1 186 ? 1.067 -24.177 12.232 1.00 62.19 186 ALA A C 1
ATOM 1528 O O . ALA A 1 186 ? 1.773 -24.917 11.549 1.00 62.19 186 ALA A O 1
ATOM 1529 N N . GLU A 1 187 ? 1.336 -23.884 13.504 1.00 66.62 187 GLU A N 1
ATOM 1530 C CA . GLU A 1 187 ? 2.432 -24.417 14.312 1.00 66.62 187 GLU A CA 1
ATOM 1531 C C . GLU A 1 187 ? 1.970 -25.575 15.237 1.00 66.62 187 GLU A C 1
ATOM 1533 O O . GLU A 1 187 ? 2.793 -26.137 15.958 1.00 66.62 187 GLU A O 1
ATOM 1538 N N . ALA A 1 188 ? 0.683 -25.962 15.224 1.00 55.66 188 ALA A N 1
ATOM 1539 C CA . ALA A 1 188 ? 0.059 -26.740 16.297 1.00 55.66 188 ALA A CA 1
ATOM 1540 C C . ALA A 1 188 ? 0.048 -28.260 16.092 1.00 55.66 188 ALA A C 1
ATOM 1542 O O . ALA A 1 188 ? -0.675 -28.803 15.256 1.00 55.66 188 ALA A O 1
ATOM 1543 N N . ASP A 1 189 ? 0.734 -28.919 17.025 1.00 65.00 189 ASP A N 1
ATOM 1544 C CA . ASP A 1 189 ? 0.308 -30.150 17.693 1.00 65.00 189 ASP A CA 1
ATOM 1545 C C . ASP A 1 189 ? -1.164 -30.104 18.162 1.00 65.00 189 ASP A C 1
ATOM 1547 O O . ASP A 1 189 ? -1.684 -29.070 18.586 1.00 65.00 189 ASP A O 1
ATOM 1551 N N . GLU A 1 190 ? -1.798 -31.277 18.200 1.00 57.84 190 GLU A N 1
ATOM 1552 C CA . GLU A 1 190 ? -3.215 -31.557 18.508 1.00 57.84 190 GLU A CA 1
ATOM 1553 C C . GLU A 1 190 ? -3.781 -30.835 19.759 1.00 57.84 190 GLU A C 1
ATOM 1555 O O . GLU A 1 190 ? -4.952 -30.468 19.786 1.00 57.84 190 GLU A O 1
ATOM 1560 N N . LYS A 1 191 ? -2.950 -30.529 20.768 1.00 60.28 191 LYS A N 1
ATOM 1561 C CA . LYS A 1 191 ? -3.357 -29.821 22.005 1.00 60.28 191 LYS A CA 1
ATOM 1562 C C . LYS A 1 191 ? -3.582 -28.313 21.850 1.00 60.28 191 LYS A C 1
ATOM 1564 O O . LYS A 1 191 ? -4.233 -27.701 22.694 1.00 60.28 191 LYS A O 1
ATOM 1569 N N . LEU A 1 192 ? -2.998 -27.686 20.830 1.00 57.22 192 LEU A N 1
ATOM 1570 C CA . LEU A 1 192 ? -3.183 -26.255 20.558 1.00 57.22 192 LEU A CA 1
ATOM 1571 C C . LEU A 1 192 ? -4.452 -25.996 19.732 1.00 57.22 192 LEU A C 1
ATOM 1573 O O . LEU A 1 192 ? -5.036 -24.922 19.858 1.00 57.22 192 LEU A O 1
ATOM 1577 N N . ALA A 1 193 ? -4.909 -26.986 18.958 1.00 57.12 193 ALA A N 1
ATOM 1578 C CA . ALA A 1 193 ? -6.155 -26.916 18.196 1.00 57.12 193 ALA A CA 1
ATOM 1579 C C . ALA A 1 193 ? -7.393 -26.840 19.109 1.00 57.12 193 ALA A C 1
ATOM 1581 O O . ALA A 1 193 ? -8.286 -26.039 18.857 1.00 57.12 193 ALA A O 1
ATOM 1582 N N . GLU A 1 194 ? -7.397 -27.589 20.216 1.00 59.56 194 GLU A N 1
ATOM 1583 C CA . GLU A 1 194 ? -8.492 -27.584 21.201 1.00 59.56 194 GLU A CA 1
ATOM 1584 C C . GLU A 1 194 ? -8.633 -26.215 21.896 1.00 59.56 194 GLU A C 1
ATOM 1586 O O . GLU A 1 194 ? -9.736 -25.717 22.088 1.00 59.56 194 GLU A O 1
ATOM 1591 N N . ARG A 1 195 ? -7.509 -25.535 22.179 1.00 57.78 195 ARG A N 1
ATOM 1592 C CA . ARG A 1 195 ? -7.526 -24.157 22.705 1.00 57.78 195 ARG A CA 1
ATOM 1593 C C . ARG A 1 195 ? -8.002 -23.136 21.674 1.00 57.78 195 ARG A C 1
ATOM 1595 O O . ARG A 1 195 ? -8.614 -22.151 22.063 1.00 57.78 195 ARG A O 1
ATOM 1602 N N . ALA A 1 196 ? -7.705 -23.330 20.390 1.00 54.91 196 ALA A N 1
ATOM 1603 C CA . ALA A 1 196 ? -8.123 -22.409 19.334 1.00 54.91 196 ALA A CA 1
ATOM 1604 C C . ALA A 1 196 ? -9.653 -22.394 19.152 1.00 54.91 196 ALA A C 1
ATOM 1606 O O . ALA A 1 196 ? -10.232 -21.325 18.964 1.00 54.91 196 ALA A O 1
ATOM 1607 N N . ASP A 1 197 ? -10.318 -23.547 19.278 1.00 54.75 197 ASP A N 1
ATOM 1608 C CA . ASP A 1 197 ? -11.779 -23.623 19.168 1.00 54.75 197 ASP A CA 1
ATOM 1609 C C . ASP A 1 197 ? -12.504 -22.926 20.342 1.00 54.75 197 ASP A C 1
ATOM 1611 O O . ASP A 1 197 ? -13.494 -22.236 20.097 1.00 54.75 197 ASP A O 1
ATOM 1615 N N . ASP A 1 198 ? -11.961 -22.954 21.567 1.00 54.31 198 ASP A N 1
ATOM 1616 C CA . ASP A 1 198 ? -12.479 -22.155 22.699 1.00 54.31 198 ASP A CA 1
ATOM 1617 C C . ASP A 1 198 ? -12.366 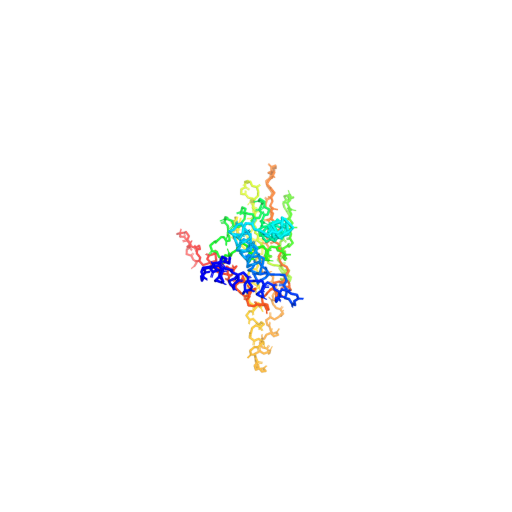-20.634 22.446 1.00 54.31 198 ASP A C 1
ATOM 1619 O O . ASP A 1 198 ? -13.248 -19.857 22.821 1.00 54.31 198 ASP A O 1
ATOM 1623 N N . TYR A 1 199 ? -11.308 -20.180 21.760 1.00 52.69 199 TYR A N 1
ATOM 1624 C CA . TYR A 1 199 ? -11.147 -18.766 21.387 1.00 52.69 199 TYR A CA 1
ATOM 1625 C C . TYR A 1 199 ? -12.050 -18.338 20.215 1.00 52.69 199 TYR A C 1
ATOM 1627 O O . TYR A 1 199 ? -12.368 -17.148 20.092 1.00 52.69 199 TYR A O 1
ATOM 1635 N N . ARG A 1 200 ? -12.501 -19.271 19.362 1.00 53.12 200 ARG A N 1
ATOM 1636 C CA . ARG A 1 200 ? -13.396 -18.972 18.225 1.00 53.12 200 ARG A CA 1
ATOM 1637 C C . ARG A 1 200 ? -14.787 -18.535 18.646 1.00 53.12 200 ARG A C 1
ATOM 1639 O O . ARG A 1 200 ? -15.380 -17.712 17.945 1.00 53.12 200 ARG A O 1
ATOM 1646 N N . GLU A 1 201 ? -15.309 -19.055 19.753 1.00 52.62 201 GLU A N 1
ATOM 1647 C CA . GLU A 1 201 ? -16.663 -18.720 20.212 1.00 52.62 201 GLU A CA 1
ATOM 1648 C C . GLU A 1 201 ? -16.770 -17.316 20.839 1.00 52.62 201 GLU A C 1
ATOM 1650 O O . GLU A 1 201 ? -17.882 -16.842 21.059 1.00 52.62 201 GLU A O 1
ATOM 1655 N N . GLN A 1 202 ? -15.656 -16.596 21.052 1.00 53.59 202 GLN A N 1
ATOM 1656 C CA . GLN A 1 202 ? -15.645 -15.348 21.838 1.00 53.59 202 GLN A CA 1
ATOM 1657 C C . GLN A 1 202 ? -15.097 -14.091 21.129 1.00 53.59 202 GLN A C 1
ATOM 1659 O O . GLN A 1 202 ? -14.941 -13.054 21.768 1.00 53.59 202 GLN A O 1
ATOM 1664 N N . GLN A 1 203 ? -14.839 -14.101 19.814 1.00 59.12 203 GLN A N 1
ATOM 1665 C CA . GLN A 1 203 ? -14.357 -12.897 19.097 1.00 59.12 203 GLN A CA 1
ATOM 1666 C C . GLN A 1 203 ? -15.496 -11.943 18.689 1.00 59.12 203 GLN A C 1
ATOM 1668 O O . GLN A 1 203 ? -15.674 -11.591 17.514 1.00 59.12 203 GLN A O 1
ATOM 1673 N N . THR A 1 204 ? -16.297 -11.540 19.666 1.00 61.38 204 THR A N 1
ATOM 1674 C CA . THR A 1 204 ? -17.246 -10.432 19.543 1.00 61.38 204 THR A CA 1
ATOM 1675 C C . THR A 1 204 ? -16.559 -9.136 19.950 1.00 61.38 204 THR A C 1
ATOM 1677 O O . THR A 1 204 ? -15.828 -9.117 20.939 1.00 61.38 204 THR A O 1
ATOM 1680 N N . THR A 1 205 ? -16.782 -8.046 19.214 1.00 59.22 205 THR A N 1
ATOM 1681 C CA . THR A 1 205 ? -16.333 -6.724 19.669 1.00 59.22 205 THR A CA 1
ATOM 1682 C C . THR A 1 205 ? -17.013 -6.397 20.987 1.00 59.22 205 THR A C 1
ATOM 1684 O O . THR A 1 205 ? -18.236 -6.441 21.078 1.00 59.22 205 THR A O 1
ATOM 1687 N N . THR A 1 206 ? -16.236 -6.044 22.004 1.00 73.25 206 THR A N 1
ATOM 1688 C CA . THR A 1 206 ? -16.778 -5.662 23.315 1.00 73.25 206 THR A CA 1
ATOM 1689 C C . THR A 1 206 ? -17.177 -4.195 23.372 1.00 73.25 206 THR A C 1
ATOM 1691 O O . THR A 1 206 ? -17.690 -3.752 24.378 1.00 73.25 206 THR A O 1
ATOM 1694 N N . PHE A 1 207 ? -16.958 -3.420 22.314 1.00 75.38 207 PHE A N 1
ATOM 1695 C CA . PHE A 1 207 ? -17.262 -1.995 22.288 1.00 75.38 207 PHE A CA 1
ATOM 1696 C C . PHE A 1 207 ? -18.086 -1.632 21.055 1.00 75.38 207 PHE A C 1
ATOM 1698 O O . PHE A 1 207 ? -18.063 -2.318 20.030 1.00 75.38 207 PHE A O 1
ATOM 1705 N N . SER A 1 208 ? -18.787 -0.508 21.151 1.00 82.00 208 SER A N 1
ATOM 1706 C CA . SER A 1 208 ? -19.409 0.177 20.027 1.00 82.00 208 SER A CA 1
ATOM 1707 C C . SER A 1 208 ? -18.660 1.463 19.699 1.00 82.00 208 SER A C 1
ATOM 1709 O O . SER A 1 208 ? -18.024 2.072 20.559 1.00 82.00 208 SER A O 1
ATOM 1711 N N . VAL A 1 209 ? -18.726 1.885 18.439 1.00 82.12 209 VAL A N 1
ATOM 1712 C CA . VAL A 1 209 ? -18.178 3.174 17.998 1.00 82.12 209 VAL A CA 1
ATOM 1713 C C . VAL A 1 209 ? -19.293 3.972 17.361 1.00 82.12 209 VAL A C 1
ATOM 1715 O O . VAL A 1 209 ? -19.956 3.480 16.443 1.00 82.12 209 VAL A O 1
ATOM 1718 N N . ARG A 1 210 ? -19.504 5.190 17.858 1.00 83.31 210 ARG A N 1
ATOM 1719 C CA . ARG A 1 210 ? -20.582 6.080 17.422 1.00 83.31 210 ARG A CA 1
ATOM 1720 C C . ARG A 1 210 ? -20.032 7.427 16.992 1.00 83.31 210 ARG A C 1
ATOM 1722 O O . ARG A 1 210 ? -19.053 7.912 17.558 1.00 83.31 210 ARG A O 1
ATOM 1729 N N . LEU A 1 211 ? -20.676 8.003 15.984 1.00 80.94 211 LEU A N 1
ATOM 1730 C CA . LEU A 1 211 ? -20.474 9.392 15.602 1.00 80.94 211 LEU A CA 1
ATOM 1731 C C . LEU A 1 211 ? -21.417 10.262 16.429 1.00 80.94 211 LEU A C 1
ATOM 1733 O O . LEU A 1 211 ? -22.627 10.227 16.212 1.00 80.94 211 LEU A O 1
ATOM 1737 N N . ASN A 1 212 ? -20.877 11.031 17.369 1.00 73.75 212 ASN A N 1
ATOM 1738 C CA . ASN A 1 212 ? -21.681 11.966 18.141 1.00 73.75 212 ASN A CA 1
ATOM 1739 C C . ASN A 1 212 ? -22.056 13.132 17.223 1.00 73.75 212 ASN A C 1
ATOM 1741 O O . ASN A 1 212 ? -21.202 13.806 16.651 1.00 73.75 212 ASN A O 1
ATOM 1745 N N . GLY A 1 213 ? -23.353 13.335 17.025 1.00 60.91 213 GLY A N 1
ATOM 1746 C CA . GLY A 1 213 ? -23.851 14.420 16.197 1.00 60.91 213 GLY A CA 1
ATOM 1747 C C . GLY A 1 213 ? -23.991 15.725 16.965 1.00 60.91 213 GLY A C 1
ATOM 1748 O O . GLY A 1 213 ? -24.847 15.821 17.839 1.00 60.91 213 GLY A O 1
ATOM 1749 N N . GLY A 1 214 ? -23.232 16.751 16.585 1.00 55.44 214 GLY A N 1
ATOM 1750 C CA . GLY A 1 214 ? -23.597 18.146 16.844 1.00 55.44 214 GLY A CA 1
ATOM 1751 C C . GLY A 1 214 ? -24.515 18.688 15.740 1.00 55.44 214 GLY A C 1
ATOM 1752 O O . GLY A 1 214 ? -24.391 18.303 14.575 1.00 55.44 214 GLY A O 1
ATOM 1753 N N . GLU A 1 215 ? -25.440 19.597 16.069 1.00 47.97 215 GLU A N 1
ATOM 1754 C CA . GLU A 1 215 ? -26.234 20.306 15.056 1.00 47.97 215 GLU A CA 1
ATOM 1755 C C . GLU A 1 215 ? -25.301 21.094 14.113 1.00 47.97 215 GLU A C 1
ATOM 1757 O O . GLU A 1 215 ? -24.725 22.108 14.502 1.00 47.97 215 GLU A O 1
ATOM 1762 N N . ARG A 1 216 ? -25.216 20.656 12.847 1.00 51.28 216 ARG A N 1
ATOM 1763 C CA . ARG A 1 216 ? -24.499 21.301 11.723 1.00 51.28 216 ARG A CA 1
ATOM 1764 C C . ARG A 1 216 ? -22.973 21.233 11.755 1.00 51.28 216 ARG A C 1
ATOM 1766 O O . ARG A 1 216 ? -22.311 22.271 11.689 1.00 51.28 216 ARG A O 1
ATOM 1773 N N . ASP A 1 217 ? -22.413 20.033 11.719 1.00 56.19 217 ASP A N 1
ATOM 1774 C CA . ASP A 1 217 ? -21.015 19.891 11.325 1.00 56.19 217 ASP A CA 1
ATOM 1775 C C . ASP A 1 217 ? -20.931 19.200 9.957 1.00 56.19 217 ASP A C 1
ATOM 1777 O O . ASP A 1 217 ? -21.354 18.062 9.785 1.00 56.19 217 ASP A O 1
ATOM 1781 N N . ASP A 1 218 ? -20.398 19.907 8.955 1.00 58.25 218 ASP A N 1
ATOM 1782 C CA . ASP A 1 218 ? -20.092 19.368 7.615 1.00 58.25 218 ASP A CA 1
ATOM 1783 C C . ASP A 1 218 ? -18.905 18.371 7.658 1.00 58.25 218 ASP A C 1
ATOM 1785 O O . ASP A 1 218 ? -18.273 18.078 6.634 1.00 58.25 218 ASP A O 1
ATOM 1789 N N . SER A 1 219 ? -18.544 17.880 8.848 1.00 60.66 219 SER A N 1
ATOM 1790 C CA . SER A 1 219 ? -17.420 16.986 9.076 1.00 60.66 219 SER A CA 1
ATOM 1791 C C . SER A 1 219 ? -17.737 15.607 8.500 1.00 60.66 219 SER A C 1
ATOM 1793 O O . SER A 1 219 ? -18.599 14.865 8.962 1.00 60.66 219 SER A O 1
ATOM 1795 N N . ARG A 1 220 ? -17.022 15.262 7.425 1.00 71.25 220 ARG A N 1
ATOM 1796 C CA . ARG A 1 220 ? -17.101 13.939 6.806 1.00 71.25 220 ARG A CA 1
ATOM 1797 C C . ARG A 1 220 ? -16.036 13.045 7.400 1.00 71.25 220 ARG A C 1
ATOM 1799 O O . ARG A 1 220 ? -14.840 13.317 7.243 1.00 71.25 220 ARG A O 1
ATOM 1806 N N . VAL A 1 221 ? -16.459 11.945 8.009 1.00 79.19 221 VAL A N 1
ATOM 1807 C CA . VAL A 1 221 ? -15.520 10.920 8.457 1.00 79.19 221 VAL A CA 1
ATOM 1808 C C . VAL A 1 221 ? -15.326 9.898 7.354 1.00 79.19 221 VAL A C 1
ATOM 1810 O O . VAL A 1 221 ? -16.284 9.321 6.829 1.00 79.19 221 VAL A O 1
ATOM 1813 N N . THR A 1 222 ? -14.064 9.669 6.995 1.00 85.62 222 THR A N 1
ATOM 1814 C CA . THR A 1 222 ? -13.690 8.633 6.038 1.00 85.62 222 THR A CA 1
ATOM 1815 C C . THR A 1 222 ? -13.135 7.434 6.790 1.00 85.62 222 THR A C 1
ATOM 1817 O O . THR A 1 222 ? -12.116 7.521 7.473 1.00 85.62 222 THR A O 1
ATOM 1820 N N . PHE A 1 223 ? -13.786 6.288 6.617 1.00 86.88 223 PHE A N 1
ATOM 1821 C CA . PHE A 1 223 ? -13.305 5.014 7.130 1.00 86.88 223 PHE A CA 1
ATOM 1822 C C . PHE A 1 223 ? -12.687 4.201 6.006 1.00 86.88 223 PHE A C 1
ATOM 1824 O O . PHE A 1 223 ? -13.304 3.967 4.959 1.00 86.88 223 PHE A O 1
ATOM 1831 N N . TYR A 1 224 ? -11.496 3.692 6.277 1.00 90.06 224 TYR A N 1
ATOM 1832 C CA . TYR A 1 224 ? -10.871 2.651 5.484 1.00 90.06 224 TYR A CA 1
ATOM 1833 C C . TYR A 1 224 ? -11.048 1.341 6.222 1.00 90.06 224 TYR A C 1
ATOM 1835 O O . TYR A 1 224 ? -10.569 1.192 7.342 1.00 90.06 224 TYR A O 1
ATOM 1843 N N . LYS A 1 225 ? -11.780 0.406 5.616 1.00 90.75 225 LYS A N 1
ATOM 1844 C CA . LYS A 1 225 ? -12.045 -0.888 6.234 1.00 90.75 225 LYS A CA 1
ATOM 1845 C C . LYS A 1 225 ? -11.474 -2.032 5.422 1.00 90.75 225 LYS A C 1
ATOM 1847 O O . LYS A 1 225 ? -11.732 -2.142 4.224 1.00 90.75 225 LYS A O 1
ATOM 1852 N N . TRP A 1 226 ? -10.762 -2.925 6.087 1.00 91.62 226 TRP A N 1
ATOM 1853 C CA . TRP A 1 226 ? -10.254 -4.154 5.490 1.00 91.62 226 TRP A CA 1
ATOM 1854 C C . TRP A 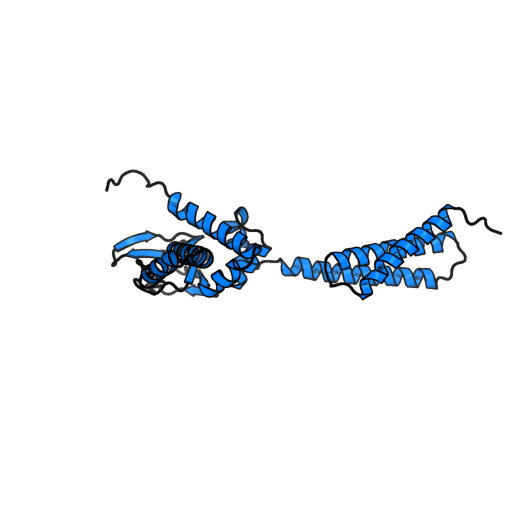1 226 ? -11.027 -5.335 6.037 1.00 91.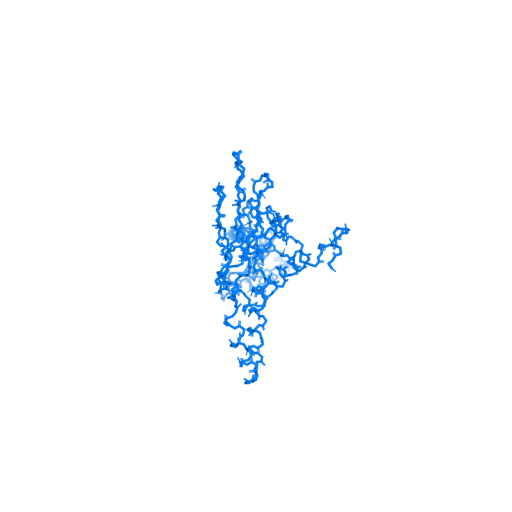62 226 TRP A C 1
ATOM 1856 O O . TRP A 1 226 ? -11.171 -5.464 7.251 1.00 91.62 226 TRP A O 1
ATOM 1866 N N . LYS A 1 227 ? -11.514 -6.214 5.159 1.00 88.25 227 LYS A N 1
ATOM 1867 C CA . LYS A 1 227 ? -12.097 -7.480 5.607 1.00 88.25 227 LYS A CA 1
ATOM 1868 C C . LYS A 1 227 ? -11.015 -8.347 6.235 1.00 88.25 227 LYS A C 1
ATOM 1870 O O . LYS A 1 227 ? -9.892 -8.412 5.735 1.00 88.25 227 LYS A O 1
ATOM 1875 N N . LYS A 1 228 ? -11.398 -9.087 7.271 1.00 82.44 228 LYS A N 1
ATOM 1876 C CA . LYS A 1 228 ? -10.550 -10.087 7.933 1.00 82.44 228 LYS A CA 1
ATOM 1877 C C . LYS A 1 228 ? -9.894 -11.057 6.935 1.00 82.44 228 LYS A C 1
ATOM 1879 O O . LYS A 1 228 ? -8.690 -11.291 7.003 1.00 82.44 228 LYS A O 1
ATOM 1884 N N . ASP A 1 229 ? -10.658 -11.557 5.964 1.00 83.00 229 ASP A N 1
ATOM 1885 C CA . ASP A 1 229 ? -10.152 -12.497 4.951 1.00 83.00 229 ASP A CA 1
ATOM 1886 C C . ASP A 1 229 ? -9.150 -11.859 3.977 1.00 83.00 229 ASP A C 1
ATOM 1888 O O . ASP A 1 229 ? -8.174 -12.495 3.578 1.00 83.00 229 ASP A O 1
ATOM 1892 N N . ASP A 1 230 ? -9.341 -10.584 3.636 1.00 86.06 230 ASP A N 1
ATOM 1893 C CA . ASP A 1 230 ? -8.436 -9.850 2.749 1.00 86.06 230 ASP A CA 1
ATOM 1894 C C . ASP A 1 230 ? -7.082 -9.601 3.430 1.00 86.06 230 ASP A C 1
ATOM 1896 O O . ASP A 1 230 ? -6.026 -9.811 2.826 1.00 86.06 230 ASP A O 1
ATOM 1900 N N . LEU A 1 231 ? -7.098 -9.248 4.721 1.00 83.69 231 LEU A N 1
ATOM 1901 C CA . LEU A 1 231 ? -5.881 -9.121 5.530 1.00 83.69 231 LEU A CA 1
ATOM 1902 C C . LEU A 1 231 ? -5.147 -10.455 5.673 1.00 83.69 231 LEU A C 1
ATOM 1904 O O . LEU A 1 231 ? -3.918 -10.493 5.607 1.00 83.69 231 LEU A O 1
ATOM 1908 N N . ARG A 1 232 ? -5.882 -11.564 5.806 1.00 80.12 232 ARG A N 1
ATOM 1909 C CA . ARG A 1 232 ? -5.292 -12.909 5.830 1.00 80.12 232 ARG A CA 1
ATOM 1910 C C . ARG A 1 232 ? -4.579 -13.225 4.519 1.00 80.12 232 ARG A C 1
ATOM 1912 O O . ARG A 1 232 ? -3.434 -13.673 4.534 1.00 80.12 232 ARG A O 1
ATOM 1919 N N . ASN A 1 233 ? -5.235 -12.966 3.391 1.00 84.69 233 ASN A N 1
ATOM 1920 C CA . ASN A 1 233 ? -4.648 -13.189 2.071 1.00 84.69 233 ASN A CA 1
ATOM 1921 C C . ASN A 1 233 ? -3.386 -12.350 1.865 1.00 84.69 233 ASN A C 1
ATOM 1923 O O . ASN A 1 233 ? -2.402 -12.846 1.313 1.00 84.69 233 ASN A O 1
ATOM 1927 N N . LEU A 1 234 ? -3.383 -11.113 2.366 1.00 85.12 234 LEU A N 1
ATOM 1928 C CA . LEU A 1 234 ? -2.195 -10.269 2.373 1.00 85.12 234 LEU A CA 1
ATOM 1929 C C . LEU A 1 234 ? -1.073 -10.912 3.209 1.00 85.12 234 LEU A C 1
ATOM 1931 O O . LEU A 1 234 ? 0.024 -11.131 2.687 1.00 85.12 234 LEU A O 1
ATOM 1935 N N . ASN A 1 235 ? -1.365 -11.302 4.453 1.00 84.19 235 ASN A N 1
ATOM 1936 C CA . ASN A 1 235 ? -0.408 -11.869 5.413 1.00 84.19 235 ASN A CA 1
ATOM 1937 C C . ASN A 1 235 ? 0.223 -13.210 4.976 1.00 84.19 235 ASN A C 1
ATOM 1939 O O . ASN A 1 235 ? 1.281 -13.596 5.468 1.00 84.19 235 ASN A O 1
ATOM 1943 N N . ASN A 1 236 ? -0.374 -13.917 4.013 1.00 84.50 236 ASN A N 1
ATOM 1944 C CA . ASN A 1 236 ? 0.183 -15.164 3.473 1.00 84.50 236 ASN A CA 1
ATOM 1945 C C . ASN A 1 236 ? 1.436 -14.956 2.597 1.00 84.50 236 ASN A C 1
ATOM 1947 O O . ASN A 1 236 ? 2.099 -15.924 2.224 1.00 84.50 236 ASN A O 1
ATOM 1951 N N . THR A 1 237 ? 1.786 -13.712 2.259 1.00 86.06 237 THR A N 1
ATOM 1952 C CA . THR A 1 237 ? 2.980 -13.382 1.460 1.00 86.06 237 THR A CA 1
ATOM 1953 C C . THR A 1 237 ? 4.067 -12.733 2.324 1.00 86.06 237 THR A C 1
ATOM 1955 O O . THR A 1 237 ? 3.721 -11.994 3.242 1.00 86.06 237 THR A O 1
ATOM 1958 N N . PRO A 1 238 ? 5.375 -12.929 2.040 1.00 87.19 238 PRO A N 1
ATOM 1959 C CA . PRO A 1 238 ? 6.448 -12.262 2.787 1.00 87.19 238 PRO A CA 1
ATOM 1960 C C . PRO A 1 238 ? 6.274 -10.738 2.861 1.00 87.19 238 PRO A C 1
ATOM 1962 O O . PRO A 1 238 ? 6.286 -10.174 3.947 1.00 87.19 238 PRO A O 1
ATOM 1965 N N . GLU A 1 239 ? 5.994 -10.100 1.722 1.00 87.62 239 GLU A N 1
ATOM 1966 C CA . GLU A 1 239 ? 5.714 -8.660 1.640 1.00 87.62 239 GLU A CA 1
ATOM 1967 C C . GLU A 1 239 ? 4.479 -8.260 2.464 1.00 87.62 239 GLU A C 1
ATOM 1969 O O . GLU A 1 239 ? 4.455 -7.212 3.099 1.00 87.62 239 GLU A O 1
ATOM 1974 N N . GLY A 1 240 ? 3.427 -9.080 2.465 1.00 87.75 240 GLY A N 1
ATOM 1975 C CA . GLY A 1 240 ? 2.234 -8.776 3.246 1.00 87.75 240 GLY A CA 1
ATOM 1976 C C . GLY A 1 240 ? 2.426 -8.945 4.750 1.00 87.75 240 GLY A C 1
ATOM 1977 O O . GLY A 1 240 ? 1.824 -8.186 5.502 1.00 87.75 240 GLY A O 1
ATOM 1978 N N . ARG A 1 241 ? 3.309 -9.850 5.194 1.00 87.06 241 ARG A N 1
ATOM 1979 C CA . ARG A 1 241 ? 3.732 -9.925 6.605 1.00 87.06 241 ARG A CA 1
ATOM 1980 C C . ARG A 1 241 ? 4.451 -8.656 7.043 1.00 87.06 241 ARG A C 1
ATOM 1982 O O . ARG A 1 241 ? 4.184 -8.158 8.128 1.00 87.06 241 ARG A O 1
ATOM 1989 N N . GLU A 1 242 ? 5.325 -8.110 6.199 1.00 87.94 242 GLU A N 1
ATOM 1990 C CA . GLU A 1 242 ? 5.980 -6.823 6.469 1.00 87.94 242 GLU A CA 1
ATOM 1991 C C . GLU A 1 242 ? 4.956 -5.692 6.594 1.00 87.94 242 GLU A C 1
ATOM 1993 O O . GLU A 1 242 ? 5.007 -4.925 7.553 1.00 87.94 242 GLU A O 1
ATOM 1998 N N . ILE A 1 243 ? 3.983 -5.634 5.673 1.00 90.06 243 ILE A N 1
ATOM 1999 C CA . ILE A 1 243 ? 2.888 -4.655 5.733 1.00 90.06 243 ILE A CA 1
ATOM 2000 C C . ILE A 1 243 ? 2.106 -4.794 7.040 1.00 90.06 243 ILE A C 1
ATOM 2002 O O . ILE A 1 243 ? 1.819 -3.798 7.700 1.00 90.06 243 ILE A O 1
ATOM 2006 N N . PHE A 1 244 ? 1.756 -6.023 7.413 1.00 84.81 244 PHE A N 1
ATOM 2007 C CA . PHE A 1 244 ? 0.965 -6.277 8.606 1.00 84.81 244 PHE A CA 1
ATOM 2008 C C . PHE A 1 244 ? 1.729 -5.920 9.886 1.00 84.81 244 PHE A C 1
ATOM 2010 O O . PHE A 1 244 ? 1.177 -5.258 10.759 1.00 84.81 244 PHE A O 1
ATOM 2017 N N . ASN A 1 245 ? 3.011 -6.280 9.970 1.00 84.38 245 ASN A N 1
ATOM 2018 C CA . ASN A 1 245 ? 3.872 -5.907 11.090 1.00 84.38 245 ASN A CA 1
ATOM 2019 C C . ASN A 1 245 ? 3.973 -4.386 11.235 1.00 84.38 245 ASN A C 1
ATOM 2021 O O . ASN A 1 245 ? 3.885 -3.880 12.345 1.00 84.38 245 ASN A O 1
ATOM 2025 N N . ALA A 1 246 ? 4.093 -3.656 10.127 1.00 85.88 246 ALA A N 1
ATOM 2026 C CA . ALA A 1 246 ? 4.117 -2.198 10.123 1.00 85.88 246 ALA A CA 1
ATOM 2027 C C . ALA A 1 246 ? 2.800 -1.576 10.627 1.00 85.88 246 ALA A C 1
ATOM 2029 O O . ALA A 1 246 ? 2.827 -0.666 11.457 1.00 85.88 246 ALA A O 1
ATOM 2030 N N . VAL A 1 247 ? 1.647 -2.090 10.178 1.00 85.56 247 VAL A N 1
ATOM 2031 C CA . VAL A 1 247 ? 0.325 -1.678 10.694 1.00 85.56 247 VAL A CA 1
ATOM 2032 C C . VAL A 1 247 ? 0.218 -1.968 12.193 1.00 85.56 247 VAL A C 1
ATOM 2034 O O . VAL A 1 247 ? -0.209 -1.109 12.963 1.00 85.56 247 VAL A O 1
ATOM 2037 N N . TYR A 1 248 ? 0.663 -3.151 12.616 1.00 81.94 248 TYR A N 1
ATOM 2038 C CA . TYR A 1 248 ? 0.656 -3.558 14.015 1.00 81.94 248 TYR A CA 1
ATOM 2039 C C . TYR A 1 248 ? 1.561 -2.676 14.883 1.00 81.94 248 TYR A C 1
ATOM 2041 O O . TYR A 1 248 ? 1.143 -2.257 15.956 1.00 81.94 248 TYR A O 1
ATOM 2049 N N . SER A 1 249 ? 2.767 -2.337 14.418 1.00 80.75 249 SER A N 1
ATOM 2050 C CA . SER A 1 249 ? 3.680 -1.432 15.126 1.00 80.75 249 SER A CA 1
ATOM 2051 C C . SER A 1 249 ? 3.052 -0.061 15.365 1.00 80.75 249 SER A C 1
ATOM 2053 O O . SER A 1 249 ? 3.151 0.459 16.473 1.00 80.75 249 SER A O 1
ATOM 2055 N N . LYS A 1 250 ? 2.358 0.496 14.366 1.00 81.56 250 LYS A N 1
ATOM 2056 C CA . LYS A 1 250 ? 1.636 1.765 14.516 1.00 81.56 250 LYS A CA 1
ATOM 2057 C C . LYS A 1 250 ? 0.512 1.665 15.550 1.00 81.56 250 LYS A C 1
ATOM 2059 O O . LYS A 1 250 ? 0.420 2.517 16.429 1.00 81.56 250 LYS A O 1
ATOM 2064 N N . TRP A 1 251 ? -0.307 0.617 15.477 1.00 81.00 251 TRP A N 1
ATOM 2065 C CA . TRP A 1 251 ? -1.380 0.396 16.452 1.00 81.00 251 TRP A CA 1
ATOM 2066 C C . TRP A 1 251 ? -0.851 0.187 17.878 1.00 81.00 251 TRP A C 1
ATOM 2068 O O . TRP A 1 251 ? -1.421 0.699 18.842 1.00 81.00 251 TRP A O 1
ATOM 2078 N N . LEU A 1 252 ? 0.257 -0.540 18.029 1.00 71.56 252 LEU A N 1
ATOM 2079 C CA . LEU A 1 252 ? 0.855 -0.809 19.332 1.00 71.56 252 LEU A CA 1
ATOM 2080 C C . LEU A 1 252 ? 1.292 0.491 20.020 1.00 71.56 252 LEU A C 1
ATOM 2082 O O . LEU A 1 252 ? 1.050 0.659 21.213 1.00 71.56 252 LEU A O 1
ATOM 2086 N N . VAL A 1 253 ? 1.870 1.431 19.263 1.00 72.12 253 VAL A N 1
ATOM 2087 C CA . VAL A 1 253 ? 2.219 2.769 19.767 1.00 72.12 253 VAL A CA 1
ATOM 2088 C C . VAL A 1 253 ? 0.972 3.537 20.207 1.00 72.12 253 VAL A C 1
ATOM 2090 O O . VAL A 1 253 ? 1.005 4.155 21.261 1.00 72.12 253 VAL A O 1
ATOM 2093 N N . GLN A 1 254 ? -0.140 3.450 19.473 1.00 69.38 254 GLN A N 1
ATOM 2094 C CA . GLN A 1 254 ? -1.405 4.089 19.872 1.00 69.38 254 GLN A CA 1
ATOM 2095 C C . GLN A 1 254 ? -1.993 3.496 21.157 1.00 69.38 254 GLN A C 1
ATOM 2097 O O . GLN A 1 254 ? -2.635 4.201 21.922 1.00 69.38 254 GLN A O 1
ATOM 2102 N N . THR A 1 255 ? -1.781 2.201 21.395 1.00 63.12 255 THR A N 1
ATOM 2103 C CA . THR A 1 255 ? -2.404 1.488 22.522 1.00 63.12 255 THR A CA 1
ATOM 2104 C C . THR A 1 255 ? -1.565 1.565 23.799 1.00 63.12 255 THR A C 1
ATOM 2106 O O . THR A 1 255 ? -2.112 1.646 24.892 1.00 63.12 255 THR A O 1
ATOM 2109 N N . ILE A 1 256 ? -0.234 1.522 23.676 1.00 60.41 256 ILE A N 1
ATOM 2110 C CA . ILE A 1 256 ? 0.705 1.538 24.814 1.00 60.41 256 ILE A CA 1
ATOM 2111 C C . ILE A 1 256 ? 1.232 2.955 25.087 1.00 60.41 256 ILE A C 1
ATOM 2113 O O . ILE A 1 256 ? 1.615 3.275 26.207 1.00 60.41 256 ILE A O 1
ATOM 2117 N N . GLY A 1 257 ? 1.283 3.796 24.054 1.00 45.31 257 GLY A N 1
ATOM 2118 C CA . GLY A 1 257 ? 1.916 5.110 24.076 1.00 45.31 257 GLY A CA 1
ATOM 2119 C C . GLY A 1 257 ? 1.024 6.262 24.521 1.00 45.31 257 GLY A C 1
ATOM 2120 O O . GLY A 1 257 ? 1.492 7.389 24.443 1.00 45.31 257 GLY A O 1
ATOM 2121 N N . THR A 1 258 ? -0.202 6.022 24.988 1.00 44.84 258 THR A N 1
ATOM 2122 C CA . THR A 1 258 ? -0.919 6.975 25.848 1.00 44.84 258 THR A CA 1
ATOM 2123 C C . THR A 1 258 ? -0.407 6.782 27.274 1.00 44.84 258 THR A C 1
ATOM 2125 O O . THR A 1 258 ? -0.816 5.816 27.926 1.00 44.84 258 THR A O 1
ATOM 2128 N N . PRO A 1 259 ? 0.486 7.646 27.799 1.00 38.25 259 PRO A N 1
ATOM 2129 C CA . PRO A 1 259 ? 0.618 7.744 29.242 1.00 38.25 259 PRO A CA 1
ATOM 2130 C C . PRO A 1 259 ? -0.766 8.136 29.760 1.00 38.25 259 PRO A C 1
ATOM 2132 O O . PRO A 1 259 ? -1.421 8.988 29.157 1.00 38.25 259 PRO A O 1
ATOM 2135 N N . ALA A 1 260 ? -1.225 7.518 30.845 1.00 42.06 260 ALA A N 1
ATOM 2136 C CA . ALA A 1 260 ? -2.303 8.115 31.613 1.00 42.06 260 ALA A CA 1
ATOM 2137 C C . ALA A 1 260 ? -1.851 9.543 31.942 1.00 42.06 260 ALA A C 1
ATOM 2139 O O . ALA A 1 260 ? -0.864 9.717 32.657 1.00 42.06 260 ALA A O 1
ATOM 2140 N N . GLU A 1 261 ? -2.490 10.548 31.340 1.00 40.25 261 GLU A N 1
ATOM 2141 C CA . GLU A 1 261 ? -2.350 11.908 31.834 1.00 40.25 261 GLU A CA 1
ATOM 2142 C C . GLU A 1 261 ? -2.794 11.866 33.295 1.00 40.25 261 GLU A C 1
ATOM 2144 O O . GLU A 1 261 ? -3.898 11.429 33.617 1.00 40.25 261 GLU A O 1
ATOM 2149 N N . ASP A 1 262 ? -1.834 12.188 34.153 1.00 43.44 262 ASP A N 1
ATOM 2150 C CA . ASP A 1 262 ? -1.874 12.233 35.605 1.00 43.44 262 ASP A CA 1
ATOM 2151 C C . ASP A 1 262 ? -3.277 12.240 36.246 1.00 43.44 262 ASP A C 1
ATOM 2153 O O . ASP A 1 262 ? -4.030 13.209 36.147 1.00 43.44 262 ASP A O 1
ATOM 2157 N N . GLY A 1 263 ? -3.555 11.210 37.055 1.00 42.25 263 GLY A N 1
ATOM 2158 C CA . GLY A 1 263 ? -4.331 11.413 38.283 1.00 42.25 263 GLY A CA 1
ATOM 2159 C C . GLY A 1 263 ? -5.751 10.853 38.360 1.00 42.25 263 GLY A C 1
ATOM 2160 O O . GLY A 1 263 ? -6.598 11.489 38.987 1.00 42.25 263 GLY A O 1
ATOM 2161 N N . GLN A 1 264 ? -6.022 9.654 37.843 1.00 32.28 264 GLN A N 1
ATOM 2162 C CA . GLN A 1 264 ? -7.112 8.839 38.393 1.00 32.28 264 GLN A CA 1
ATOM 2163 C C . GLN A 1 264 ? -6.600 7.454 38.780 1.00 32.28 264 GLN A C 1
ATOM 2165 O O . GLN A 1 264 ? -6.419 6.576 37.940 1.00 32.28 264 GLN A O 1
ATOM 2170 N N . ASP A 1 265 ? -6.342 7.306 40.081 1.00 34.12 265 ASP A N 1
ATOM 2171 C CA . ASP A 1 265 ? -6.165 6.019 40.744 1.00 34.12 265 ASP A CA 1
ATOM 2172 C C . ASP A 1 265 ? -7.437 5.174 40.545 1.00 34.12 265 ASP A C 1
ATOM 2174 O O . ASP A 1 265 ? -8.543 5.633 40.849 1.00 34.12 265 ASP A O 1
ATOM 2178 N N . ILE A 1 266 ? -7.266 3.949 40.038 1.00 33.94 266 ILE A N 1
ATOM 2179 C CA . ILE A 1 266 ? -8.247 2.859 40.160 1.00 33.94 266 ILE A CA 1
ATOM 2180 C C . ILE A 1 266 ? -7.879 2.043 41.398 1.00 33.94 266 ILE A C 1
ATOM 2182 O O . ILE A 1 266 ? -6.685 1.679 41.514 1.00 33.94 266 ILE A O 1
#

Sequence (266 aa):
MVKIDDANNYLFQIAYGFQLLALIQAHGKIGMIGLLMYVCSIIASTFFILWAVLELDIAGGVLLWNAGIIFFNLIAILIILIRCCGRNKLSSEYKQIYQDHFQEYLTKPQFKKLMSYAGQRERNDSDEVIIEENQQFRYLYFVSYKGKKSDLSVLHEGNFIREVEEGDFLCMYECHHYLLEKKLEAEADEKLAERADDYREQQTTTFSVRLNGGERDDSRVTFYKWKKDDLRNLNNTPEGREIFNAVYSKWLVQTIGTPAEDGQDI

Organism: Euplotes crassus (NCBI:txid5936)

InterPro domains:
  IPR006916 POPDC1-3 [PTHR12101] (6-116)
  IPR055272 POPDC1-3 domain [PF04831] (8-118)